Protein AF-A0A8X6RBI9-F1 (afdb_monomer_lite)

Sequence (257 aa):
MLNLHINGTNIDNQLKQFWELEEIPNVKDKLLTSEEQFVETHFQNTYACNSDGRFVVKLPFYKSNSELGDSKPAAISRLLAMERKFKNNPDFEKQYKEFMNEYESLGHMSLVNSRSHTSKDQNFLPHHAVIKPSSLTTKLRVVFDASCKTTNGTSLNSLLECIKQIALDDKDNPNLSRVLQEDIYMDDLLSGADTPNNAISICKDIAHVLSTRGFHLRKWNSNSTEFLAQFSEHSSHDARVEFSKDSNESSKVLGLF

Secondary structure (DSSP, 8-state):
-------SSHHHHHHHHHHHHH----GGGS---HHHHHHHHHHHHH-EE-TTS-EE-----SS-GGG----HHHHHHHHHHHHHHHHH-HHHHHHHHHHHHHHHHTTS-----TTS--TTS-----EEEEE-TT-SS-SEEEEE-TT---TTS--TGGGT-HHHHHHHHTTT-HHHHHHHHHTEETTEE----SSHHHHHHHHHHHHHHHHHTT-------BS-HHHHHHTGGG--TT-B----TT-S-----TT--

Radius of gyration: 22.77 Å; chains: 1; bounding box: 52×52×65 Å

Structure (mmCIF, N/CA/C/O backbone):
data_AF-A0A8X6RBI9-F1
#
_entry.id   AF-A0A8X6RBI9-F1
#
loop_
_atom_site.group_PDB
_atom_site.id
_atom_site.type_symbol
_atom_site.label_atom_id
_atom_site.label_alt_id
_atom_site.label_comp_id
_atom_site.label_asym_id
_atom_site.label_entity_id
_atom_site.label_seq_id
_atom_site.pdbx_PDB_ins_code
_atom_site.Cartn_x
_atom_site.Cartn_y
_atom_site.Cartn_z
_atom_site.occupancy
_atom_site.B_iso_or_equiv
_atom_site.auth_seq_id
_atom_site.auth_comp_id
_atom_site.auth_asym_id
_atom_site.auth_atom_id
_atom_site.pdbx_PDB_model_num
ATOM 1 N N . MET A 1 1 ? -27.577 13.375 -34.059 1.00 30.61 1 MET A N 1
ATOM 2 C CA . MET A 1 1 ? -26.937 13.614 -35.370 1.00 30.61 1 MET A CA 1
ATOM 3 C C . MET A 1 1 ? -26.247 12.310 -35.753 1.00 30.61 1 MET A C 1
ATOM 5 O O . MET A 1 1 ? -25.507 11.792 -34.927 1.00 30.61 1 MET A O 1
ATOM 9 N N . LEU A 1 2 ? -26.607 11.704 -36.887 1.00 23.86 2 LEU A N 1
ATOM 10 C CA . LEU A 1 2 ? -26.131 10.374 -37.287 1.00 23.86 2 LEU A CA 1
ATOM 11 C C . LEU A 1 2 ? -24.720 10.508 -37.887 1.00 23.86 2 LEU A C 1
ATOM 13 O O . LEU A 1 2 ? -24.582 11.051 -38.978 1.00 23.86 2 LEU A O 1
ATOM 17 N N . ASN A 1 3 ? -23.688 10.050 -37.175 1.00 25.64 3 ASN A N 1
ATOM 18 C CA . ASN A 1 3 ? -22.324 9.979 -37.704 1.00 25.64 3 ASN A CA 1
ATOM 19 C C . ASN A 1 3 ? -22.088 8.580 -38.286 1.00 25.64 3 ASN A C 1
ATOM 21 O O . ASN A 1 3 ? -21.867 7.620 -37.553 1.00 25.64 3 ASN A O 1
ATOM 25 N N . LEU A 1 4 ? -22.168 8.473 -39.612 1.00 32.44 4 LEU A N 1
ATOM 26 C CA . LEU A 1 4 ? -21.724 7.308 -40.375 1.00 32.44 4 LEU A CA 1
ATOM 27 C C . LEU A 1 4 ? -20.205 7.400 -40.555 1.00 32.44 4 LEU A C 1
ATOM 29 O O . LEU A 1 4 ? -19.720 8.293 -41.246 1.00 32.44 4 LEU A O 1
ATOM 33 N N . HIS A 1 5 ? -19.462 6.484 -39.935 1.00 36.50 5 HIS A N 1
ATOM 34 C CA . HIS A 1 5 ? -18.027 6.326 -40.161 1.00 36.50 5 HIS A CA 1
ATOM 35 C C . HIS A 1 5 ? -17.796 5.025 -40.937 1.00 36.50 5 HIS A C 1
ATOM 37 O O . HIS A 1 5 ? -18.081 3.937 -40.440 1.00 36.50 5 HIS A O 1
ATOM 43 N N . ILE A 1 6 ? -17.326 5.140 -42.179 1.00 49.03 6 ILE A N 1
ATOM 44 C CA . ILE A 1 6 ? -16.928 4.000 -43.009 1.00 49.03 6 ILE A CA 1
ATOM 45 C C . ILE A 1 6 ? -15.463 3.705 -42.675 1.00 49.03 6 ILE A C 1
ATOM 47 O O . ILE A 1 6 ? -14.580 4.400 -43.163 1.00 49.03 6 ILE A O 1
ATOM 51 N N . ASN A 1 7 ? -15.197 2.694 -41.843 1.00 46.03 7 ASN A N 1
ATOM 52 C CA . ASN A 1 7 ? -13.836 2.249 -41.521 1.00 46.03 7 ASN A CA 1
ATOM 53 C C . ASN A 1 7 ? -13.624 0.802 -41.977 1.00 46.03 7 ASN A C 1
ATOM 55 O O . ASN A 1 7 ? -13.750 -0.129 -41.192 1.00 46.03 7 ASN A O 1
ATOM 59 N N . GLY A 1 8 ? -13.293 0.620 -43.257 1.00 49.25 8 GLY A N 1
ATOM 60 C CA . GLY A 1 8 ? -12.909 -0.689 -43.803 1.00 49.25 8 GLY A CA 1
ATOM 61 C C . GLY A 1 8 ? -11.423 -1.031 -43.641 1.00 49.25 8 GLY A C 1
ATOM 62 O O . GLY A 1 8 ? -11.060 -2.184 -43.780 1.00 49.25 8 GLY A O 1
ATOM 63 N N . THR A 1 9 ? -10.557 -0.054 -43.351 1.00 50.03 9 THR A N 1
ATOM 64 C CA . THR A 1 9 ? -9.091 -0.247 -43.284 1.00 50.03 9 THR A CA 1
ATOM 65 C C . THR A 1 9 ? -8.486 0.054 -41.912 1.00 50.03 9 THR A C 1
ATOM 67 O O . THR A 1 9 ? -7.339 -0.293 -41.648 1.00 50.03 9 THR A O 1
ATOM 70 N N . ASN A 1 10 ? -9.244 0.703 -41.024 1.00 60.47 10 ASN A N 1
ATOM 71 C CA . ASN A 1 10 ? -8.781 1.076 -39.686 1.00 60.47 10 ASN A CA 1
ATOM 72 C C . ASN A 1 10 ? -9.090 -0.020 -38.653 1.00 60.47 10 ASN A C 1
ATOM 74 O O . ASN A 1 10 ? -8.272 -0.276 -37.780 1.00 60.47 10 ASN A O 1
ATOM 78 N N . ILE A 1 11 ? -10.214 -0.732 -38.811 1.00 64.25 11 ILE A N 1
ATOM 79 C CA . ILE A 1 11 ? -10.609 -1.821 -37.907 1.00 64.25 11 ILE A CA 1
ATOM 80 C C . ILE A 1 11 ? -9.586 -2.951 -37.901 1.00 64.25 11 ILE A C 1
ATOM 82 O O . ILE A 1 11 ? -9.244 -3.409 -36.823 1.00 64.25 11 ILE A O 1
ATOM 86 N N . ASP A 1 12 ? -9.053 -3.364 -39.051 1.00 72.00 12 ASP A N 1
ATOM 87 C CA . ASP A 1 12 ? -8.077 -4.461 -39.093 1.00 72.00 12 ASP A CA 1
ATOM 88 C C . ASP A 1 12 ? -6.760 -4.085 -38.407 1.00 72.00 12 ASP A C 1
ATOM 90 O O . ASP A 1 12 ? -6.174 -4.902 -37.702 1.00 72.00 12 ASP A O 1
ATOM 94 N N . ASN A 1 13 ? -6.320 -2.829 -38.542 1.00 68.38 13 ASN A N 1
ATOM 95 C CA . ASN A 1 13 ? -5.141 -2.327 -37.835 1.00 68.38 13 ASN A CA 1
ATOM 96 C C . ASN A 1 13 ? -5.404 -2.139 -36.336 1.00 68.38 13 ASN A C 1
ATOM 98 O O . ASN A 1 13 ? -4.532 -2.450 -35.533 1.00 68.38 13 ASN A O 1
ATOM 102 N N . GLN A 1 14 ? -6.594 -1.676 -35.950 1.00 64.75 14 GLN A N 1
ATOM 103 C CA . GLN A 1 14 ? -6.997 -1.557 -34.546 1.00 64.75 14 GLN A CA 1
ATOM 104 C C . GLN A 1 14 ? -7.169 -2.923 -33.888 1.00 64.75 14 GLN A C 1
ATOM 106 O O . GLN A 1 14 ? -6.750 -3.095 -32.750 1.00 64.75 14 GLN A O 1
ATOM 111 N N . LEU A 1 15 ? -7.733 -3.904 -34.600 1.00 68.06 15 LEU A N 1
ATOM 112 C CA . LEU A 1 15 ? -7.779 -5.289 -34.150 1.00 68.06 15 LEU A CA 1
ATOM 113 C C . LEU A 1 15 ? -6.361 -5.817 -34.022 1.00 68.06 15 LEU A C 1
ATOM 115 O O . LEU A 1 15 ? -6.021 -6.328 -32.971 1.00 68.06 15 LEU A O 1
ATOM 119 N N . LYS A 1 16 ? -5.515 -5.665 -35.040 1.00 70.31 16 LYS A N 1
ATOM 120 C CA . LYS A 1 16 ? -4.135 -6.144 -34.975 1.00 70.31 16 LYS A CA 1
ATOM 121 C C . LYS A 1 16 ? -3.374 -5.538 -33.792 1.00 70.31 16 LYS A C 1
ATOM 123 O O . LYS A 1 16 ? -2.771 -6.289 -33.047 1.00 70.31 16 LYS A O 1
ATOM 128 N N . GLN A 1 17 ? -3.480 -4.229 -33.564 1.00 65.31 17 GLN A N 1
ATOM 129 C CA . GLN A 1 17 ? -2.890 -3.572 -32.393 1.00 65.31 17 GLN A CA 1
ATOM 130 C C . GLN A 1 17 ? -3.497 -4.064 -31.077 1.00 65.31 17 GLN A C 1
ATOM 132 O O . GLN A 1 17 ? -2.771 -4.270 -30.114 1.00 65.31 17 GLN A O 1
ATOM 137 N N . PHE A 1 18 ? -4.814 -4.267 -31.023 1.00 65.25 18 PHE A N 1
ATOM 138 C CA . PHE A 1 18 ? -5.485 -4.823 -29.850 1.00 65.25 18 PHE A CA 1
ATOM 139 C C . PHE A 1 18 ? -4.997 -6.244 -29.551 1.00 65.25 18 PHE A C 1
ATOM 141 O O . PHE A 1 18 ? -4.661 -6.543 -28.413 1.00 65.25 18 PHE A O 1
ATOM 148 N N . TRP A 1 19 ? -4.902 -7.095 -30.574 1.00 63.84 19 TRP A N 1
ATOM 149 C CA . TRP A 1 19 ? -4.393 -8.455 -30.457 1.00 63.84 19 TRP A CA 1
ATOM 150 C C . TRP A 1 19 ? -2.913 -8.459 -30.086 1.00 63.84 19 TRP A C 1
ATOM 152 O O . TRP A 1 19 ? -2.577 -9.179 -29.170 1.00 63.84 19 TRP A O 1
ATOM 162 N N . GLU A 1 20 ? -2.059 -7.625 -30.686 1.00 66.38 20 GLU A N 1
ATOM 163 C CA . GLU A 1 20 ? -0.633 -7.498 -30.324 1.00 66.38 20 GLU A CA 1
ATOM 164 C C . GLU A 1 20 ? -0.421 -6.981 -28.887 1.00 66.38 20 GLU A C 1
ATOM 166 O O . GLU A 1 20 ? 0.565 -7.340 -28.248 1.00 66.38 20 GLU A O 1
ATOM 171 N N . LEU A 1 21 ? -1.330 -6.147 -28.365 1.00 56.03 21 LEU A N 1
ATOM 172 C CA . LEU A 1 21 ? -1.296 -5.658 -26.979 1.00 56.03 21 LEU A CA 1
ATOM 173 C C . LEU A 1 21 ? -1.831 -6.683 -25.967 1.00 56.03 21 LEU A C 1
ATOM 175 O O . LEU A 1 21 ? -1.350 -6.724 -24.837 1.00 56.03 21 LEU A O 1
ATOM 179 N N . GLU A 1 22 ? -2.828 -7.480 -26.354 1.00 53.66 22 GLU A N 1
ATOM 180 C CA . GLU A 1 22 ? -3.421 -8.542 -25.527 1.00 53.66 22 GLU A CA 1
ATOM 181 C C . GLU A 1 22 ? -2.686 -9.887 -25.674 1.00 53.66 22 GLU A C 1
ATOM 183 O O . GLU A 1 22 ? -2.903 -10.804 -24.877 1.00 53.66 22 GLU A O 1
ATOM 188 N N . GLU A 1 23 ? -1.819 -10.038 -26.682 1.00 62.47 23 GLU A N 1
ATOM 189 C CA . GLU A 1 23 ? -1.038 -11.252 -26.892 1.00 62.47 23 GLU A CA 1
ATOM 190 C C . GLU A 1 23 ? -0.047 -11.394 -25.741 1.00 62.47 23 GLU A C 1
ATOM 192 O O . GLU A 1 23 ? 0.921 -10.646 -25.613 1.00 62.47 23 GLU A O 1
ATOM 197 N N . ILE A 1 24 ? -0.289 -12.382 -24.882 1.00 57.44 24 ILE A N 1
ATOM 198 C CA . ILE A 1 24 ? 0.666 -12.760 -23.847 1.00 57.44 24 ILE A CA 1
ATOM 199 C C . ILE A 1 24 ? 1.917 -13.253 -24.587 1.00 57.44 24 IL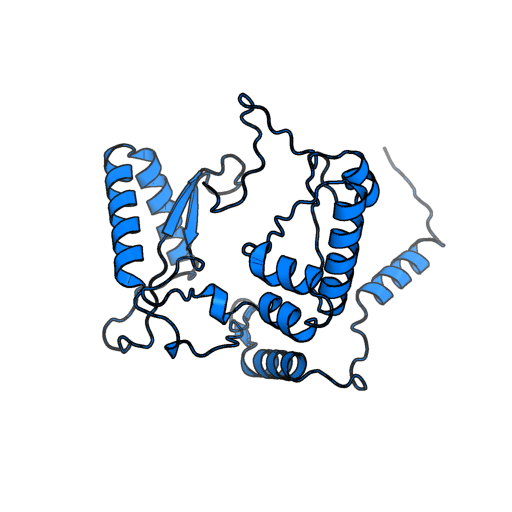E A C 1
ATOM 201 O O . ILE A 1 24 ? 1.820 -14.258 -25.304 1.00 57.44 24 ILE A O 1
ATOM 205 N N . PRO A 1 25 ? 3.083 -12.589 -24.444 1.00 60.09 25 PRO A N 1
ATOM 206 C CA . PRO A 1 25 ? 4.299 -13.019 -25.116 1.00 60.09 25 PRO A CA 1
ATOM 207 C C . PRO A 1 25 ? 4.539 -14.494 -24.809 1.00 60.09 25 PRO A C 1
ATOM 209 O O . PRO A 1 25 ? 4.363 -14.931 -23.674 1.00 60.09 25 PRO A O 1
ATOM 212 N N . ASN A 1 26 ? 4.918 -15.292 -25.804 1.00 53.31 26 ASN A N 1
ATOM 213 C CA . ASN A 1 26 ? 5.166 -16.712 -25.585 1.00 53.31 26 ASN A CA 1
ATOM 214 C C . ASN A 1 26 ? 6.495 -16.869 -24.820 1.00 53.31 26 ASN A C 1
ATOM 216 O O . ASN A 1 26 ? 7.556 -17.042 -25.410 1.00 53.31 26 ASN A O 1
ATOM 220 N N . VAL A 1 27 ? 6.442 -16.750 -23.488 1.00 57.50 27 VAL A N 1
ATOM 221 C CA . VAL A 1 27 ? 7.608 -16.717 -22.580 1.00 57.50 27 VAL A CA 1
ATOM 222 C C . VAL A 1 27 ? 8.236 -18.107 -22.382 1.00 57.50 27 VAL A C 1
ATOM 224 O O . VAL A 1 27 ? 9.143 -18.261 -21.573 1.00 57.50 27 VAL A O 1
ATOM 227 N N . LYS A 1 28 ? 7.793 -19.138 -23.118 1.00 56.53 28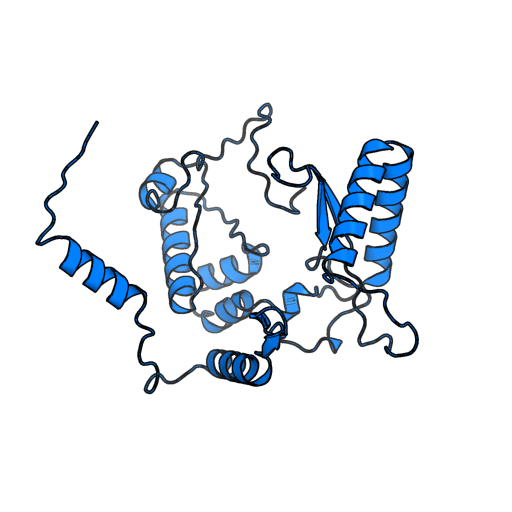 LYS A N 1
ATOM 228 C CA . LYS A 1 28 ? 8.245 -20.530 -22.928 1.00 56.53 28 LYS A CA 1
ATOM 229 C C . LYS A 1 28 ? 9.763 -20.720 -23.044 1.00 56.53 28 LYS A C 1
ATOM 231 O O . LYS A 1 28 ? 10.275 -21.658 -22.445 1.00 56.53 28 LYS A O 1
ATOM 236 N N . ASP A 1 29 ? 10.458 -19.810 -23.729 1.00 55.53 29 ASP A N 1
ATOM 237 C CA . ASP A 1 29 ? 11.914 -19.846 -23.920 1.00 55.53 29 ASP A CA 1
ATOM 238 C C . ASP A 1 29 ? 12.681 -18.737 -23.164 1.00 55.53 29 ASP A C 1
ATOM 240 O O . ASP A 1 29 ? 13.899 -18.617 -23.313 1.00 55.53 29 ASP A O 1
ATOM 244 N N . LYS A 1 30 ? 12.014 -17.908 -22.344 1.00 65.44 30 LYS A N 1
ATOM 245 C CA . LYS A 1 30 ? 12.711 -16.900 -21.526 1.00 65.44 30 LYS A CA 1
ATOM 246 C C . LYS A 1 30 ? 13.268 -17.581 -20.275 1.00 65.44 30 LYS A C 1
ATOM 248 O O . LYS A 1 30 ? 12.524 -18.184 -19.505 1.00 65.44 30 LYS A O 1
ATOM 253 N N . LEU A 1 31 ? 14.574 -17.450 -20.046 1.00 73.00 31 LEU A N 1
ATOM 254 C CA . LEU A 1 31 ? 15.172 -17.782 -18.754 1.00 73.00 31 LEU A CA 1
ATOM 255 C C . LEU A 1 31 ? 14.605 -16.816 -17.710 1.00 73.00 31 LEU A C 1
ATOM 257 O O . LEU A 1 31 ? 14.928 -15.628 -17.734 1.00 73.00 31 LEU A O 1
ATOM 261 N N . LEU A 1 32 ? 13.729 -17.327 -16.844 1.00 70.12 32 LEU A N 1
ATOM 262 C CA . LEU A 1 32 ? 13.169 -16.556 -15.741 1.00 70.12 32 LEU A CA 1
ATOM 263 C C . LEU A 1 32 ? 14.250 -16.293 -14.693 1.00 70.12 32 LEU A C 1
ATOM 265 O O . LEU A 1 32 ? 15.067 -17.173 -14.400 1.00 70.12 32 LEU A O 1
ATOM 269 N N . THR A 1 33 ? 14.243 -15.099 -14.105 1.00 76.06 33 THR A N 1
ATOM 270 C CA . THR A 1 33 ? 15.047 -14.846 -12.904 1.00 76.06 33 THR A CA 1
ATOM 271 C C . THR A 1 33 ? 14.508 -15.658 -11.720 1.00 76.06 33 THR A C 1
ATOM 273 O O . THR A 1 33 ? 13.371 -16.137 -11.742 1.00 76.06 33 THR A O 1
ATOM 276 N N . SER A 1 34 ? 15.308 -15.822 -10.663 1.00 71.88 34 SER A N 1
ATOM 277 C CA . SER A 1 34 ? 14.883 -16.530 -9.444 1.00 71.88 34 SER A CA 1
ATOM 278 C C . SER A 1 34 ? 13.603 -15.926 -8.848 1.00 71.88 34 SER A C 1
ATOM 280 O O . SER A 1 34 ? 12.753 -16.639 -8.316 1.00 71.88 34 SER A O 1
ATOM 282 N N . GLU A 1 35 ? 13.447 -14.609 -8.975 1.00 69.44 35 GLU A N 1
ATOM 283 C CA . GLU A 1 35 ? 12.302 -13.829 -8.514 1.00 69.44 35 GLU A CA 1
ATOM 284 C C . GLU A 1 35 ? 11.080 -14.058 -9.405 1.00 69.44 35 GLU A C 1
ATOM 286 O O . GLU A 1 35 ? 9.996 -14.323 -8.886 1.00 69.44 35 GLU A O 1
ATOM 291 N N . GLU A 1 36 ? 11.248 -14.002 -10.733 1.00 74.31 36 GLU A N 1
ATOM 292 C CA . GLU A 1 36 ? 10.177 -14.319 -11.686 1.00 74.31 36 GLU A CA 1
ATOM 293 C C . GLU A 1 36 ? 9.680 -15.758 -11.463 1.00 74.31 36 GLU A C 1
ATOM 295 O O . GLU A 1 36 ? 8.474 -16.000 -11.412 1.00 74.31 36 GLU A O 1
ATOM 300 N N . GLN A 1 37 ? 10.593 -16.703 -11.217 1.00 80.44 37 GLN A N 1
ATOM 301 C CA . GLN A 1 37 ? 10.249 -18.090 -10.906 1.00 80.44 37 GLN A CA 1
ATOM 302 C C . GLN A 1 37 ? 9.528 -18.233 -9.555 1.00 80.44 37 GLN A C 1
ATOM 304 O O . GLN A 1 37 ? 8.573 -19.010 -9.452 1.00 80.44 37 GLN A O 1
ATOM 309 N N . PHE A 1 38 ? 9.951 -17.494 -8.523 1.00 81.88 38 PHE A N 1
ATOM 310 C CA . PHE A 1 38 ? 9.269 -17.463 -7.226 1.00 81.88 38 PHE A CA 1
ATOM 311 C C . PHE A 1 38 ? 7.842 -16.922 -7.355 1.00 81.88 38 PHE A C 1
ATOM 313 O O . PHE A 1 38 ? 6.913 -17.551 -6.852 1.00 81.88 38 PHE A O 1
ATOM 320 N N . VAL A 1 39 ? 7.657 -15.794 -8.048 1.00 80.00 39 VAL A N 1
ATOM 321 C CA . VAL A 1 39 ? 6.340 -15.173 -8.248 1.00 80.00 39 VAL A CA 1
ATOM 322 C C . VAL A 1 39 ? 5.429 -16.079 -9.072 1.00 80.00 39 VAL A C 1
ATOM 324 O O . VAL A 1 39 ? 4.283 -16.277 -8.677 1.00 80.00 39 VAL A O 1
ATOM 327 N N . GLU A 1 40 ? 5.935 -16.685 -10.150 1.00 83.38 40 GLU A N 1
ATOM 328 C CA . GLU A 1 40 ? 5.180 -17.637 -10.977 1.00 83.38 40 GLU A CA 1
ATOM 329 C C . GLU A 1 40 ? 4.737 -18.851 -10.149 1.00 83.38 40 GLU A C 1
ATOM 331 O O . GLU A 1 40 ? 3.558 -19.203 -10.111 1.00 83.38 40 GLU A O 1
ATOM 336 N N . THR A 1 41 ? 5.666 -19.446 -9.396 1.00 85.62 41 THR A N 1
ATOM 337 C CA . THR A 1 41 ? 5.374 -20.587 -8.516 1.00 85.62 41 THR A CA 1
ATOM 338 C C . THR A 1 41 ? 4.368 -20.205 -7.425 1.00 85.62 41 THR A C 1
ATOM 340 O O . THR A 1 41 ? 3.437 -20.955 -7.133 1.00 85.62 41 THR A O 1
ATOM 343 N N . HIS A 1 42 ? 4.524 -19.029 -6.811 1.00 86.31 42 HIS A N 1
ATOM 344 C CA . HIS A 1 42 ? 3.611 -18.518 -5.788 1.00 86.31 42 HIS A CA 1
ATOM 345 C C . HIS A 1 42 ? 2.217 -18.252 -6.360 1.00 86.31 42 HIS A C 1
ATOM 347 O O . HIS A 1 42 ? 1.224 -18.633 -5.737 1.00 86.31 42 HIS A O 1
ATOM 353 N N . PHE A 1 43 ? 2.124 -17.653 -7.548 1.00 85.62 43 PHE A N 1
ATOM 354 C CA . PHE A 1 43 ? 0.861 -17.455 -8.249 1.00 85.62 43 PHE A CA 1
ATOM 355 C C . PHE A 1 43 ? 0.186 -18.802 -8.502 1.00 85.62 43 PHE A C 1
ATOM 357 O O . PHE A 1 43 ? -0.910 -19.018 -7.996 1.00 85.62 43 PHE A O 1
ATOM 364 N N . GLN A 1 44 ? 0.866 -19.747 -9.160 1.00 87.12 44 GLN A N 1
ATOM 365 C CA . GLN A 1 44 ? 0.329 -21.079 -9.465 1.00 87.12 44 GLN A CA 1
ATOM 366 C C . GLN A 1 44 ? -0.158 -21.835 -8.219 1.00 87.12 44 GLN A C 1
ATOM 368 O O . GLN A 1 44 ? -1.181 -22.516 -8.270 1.00 87.12 44 GLN A O 1
ATOM 373 N N . ASN A 1 45 ? 0.537 -21.686 -7.089 1.00 88.69 45 ASN A N 1
ATOM 374 C CA . ASN A 1 45 ? 0.193 -22.368 -5.839 1.00 88.69 45 ASN A CA 1
ATOM 375 C C . ASN A 1 45 ? -0.902 -21.673 -5.020 1.00 88.69 45 ASN A C 1
ATOM 377 O O . ASN A 1 45 ? -1.464 -22.287 -4.109 1.00 88.69 45 ASN A O 1
ATOM 381 N N . THR A 1 46 ? -1.160 -20.386 -5.257 1.00 88.25 46 THR A N 1
ATOM 382 C CA . THR A 1 46 ? -2.035 -19.586 -4.385 1.00 88.25 46 THR A CA 1
ATOM 383 C C . THR A 1 46 ? -3.201 -18.926 -5.096 1.00 88.25 46 THR A C 1
ATOM 385 O O . THR A 1 46 ? -4.098 -18.434 -4.407 1.00 88.25 46 THR A O 1
ATOM 388 N N . TYR A 1 47 ? -3.217 -18.930 -6.431 1.00 89.44 47 TYR A N 1
ATOM 389 C CA . TYR A 1 47 ? -4.362 -18.475 -7.197 1.00 89.44 47 TYR A CA 1
ATOM 390 C C . TYR A 1 47 ? -5.534 -19.444 -7.012 1.00 89.44 47 TYR A C 1
ATOM 392 O O . TYR A 1 47 ? -5.390 -20.666 -7.036 1.00 89.44 47 TYR A O 1
ATOM 400 N N . ALA A 1 48 ? -6.721 -18.886 -6.829 1.00 87.56 48 ALA A N 1
ATOM 401 C CA . ALA A 1 48 ? -7.969 -19.624 -6.806 1.00 87.56 48 ALA A CA 1
ATOM 402 C C . ALA A 1 48 ? -9.091 -18.735 -7.339 1.00 87.56 48 ALA A C 1
ATOM 404 O O . ALA A 1 48 ? -9.048 -17.514 -7.203 1.00 87.56 48 ALA A O 1
ATOM 405 N N . CYS A 1 49 ? -10.120 -19.344 -7.919 1.00 88.75 49 CYS A N 1
ATOM 406 C CA . CYS A 1 49 ? -11.379 -18.658 -8.179 1.00 88.75 49 CYS A CA 1
ATOM 407 C C . CYS A 1 49 ? -12.311 -18.929 -6.996 1.00 88.75 49 CYS A C 1
ATOM 409 O O . CYS A 1 49 ? -12.552 -20.089 -6.654 1.00 88.75 49 CYS A O 1
ATOM 411 N N . ASN A 1 50 ? -12.781 -17.877 -6.329 1.00 81.56 50 ASN A N 1
ATOM 412 C CA . ASN A 1 50 ? -13.740 -18.034 -5.242 1.00 81.56 50 ASN A CA 1
ATOM 413 C C . ASN A 1 50 ? -15.144 -18.371 -5.791 1.00 81.56 50 ASN A C 1
ATOM 415 O O . ASN A 1 50 ? -15.386 -18.345 -6.998 1.00 81.56 50 ASN A O 1
ATOM 419 N N . SER A 1 51 ? -16.090 -18.677 -4.901 1.00 84.31 51 SER A N 1
ATOM 420 C CA . SER A 1 51 ? -17.479 -19.007 -5.268 1.00 84.31 51 SER A CA 1
ATOM 421 C C . SER A 1 51 ? -18.206 -17.897 -6.033 1.00 84.31 51 SER A C 1
ATOM 423 O O . SER A 1 51 ? -19.168 -18.178 -6.741 1.00 84.31 51 SER A O 1
ATOM 425 N N . ASP A 1 52 ? -17.733 -16.656 -5.913 1.00 82.44 52 ASP A N 1
ATOM 426 C CA . ASP A 1 52 ? -18.325 -15.472 -6.537 1.00 82.44 52 ASP A CA 1
ATOM 427 C C . ASP A 1 52 ? -17.696 -15.156 -7.907 1.00 82.44 52 ASP A C 1
ATOM 429 O O . ASP A 1 52 ? -17.968 -14.105 -8.489 1.00 82.44 52 ASP A O 1
ATOM 433 N N . GLY A 1 53 ? -16.821 -16.030 -8.421 1.00 79.81 53 GLY A N 1
ATOM 434 C CA . GLY A 1 53 ? -16.161 -15.859 -9.717 1.00 79.81 53 GLY A CA 1
ATOM 435 C C . GLY A 1 53 ? -14.980 -14.881 -9.708 1.00 79.81 53 GLY A C 1
ATOM 436 O O . GLY A 1 53 ? -14.495 -14.501 -10.773 1.00 79.81 53 GLY A O 1
ATOM 437 N N . ARG A 1 54 ? -14.513 -14.442 -8.531 1.00 75.81 54 ARG A N 1
ATOM 438 C CA . ARG A 1 54 ? -13.342 -13.565 -8.396 1.00 75.81 54 ARG A CA 1
ATOM 439 C C . ARG A 1 54 ? -12.071 -14.390 -8.259 1.00 75.81 54 ARG A C 1
ATOM 441 O O . ARG A 1 54 ? -11.996 -15.308 -7.440 1.00 75.81 54 ARG A O 1
ATOM 448 N N . PHE A 1 55 ? -11.043 -13.994 -9.001 1.00 80.69 55 PHE A N 1
ATOM 449 C CA . PHE A 1 55 ? -9.695 -14.510 -8.806 1.00 80.69 55 PHE A CA 1
ATOM 450 C C . PHE A 1 55 ? -9.093 -13.933 -7.523 1.00 80.69 55 PHE A C 1
ATOM 452 O O . PHE A 1 55 ? -9.085 -12.720 -7.309 1.00 80.69 55 PHE A O 1
ATOM 459 N N . VAL A 1 56 ? -8.595 -14.818 -6.669 1.00 77.25 56 VAL A N 1
ATOM 460 C CA . VAL A 1 56 ? -7.915 -14.504 -5.416 1.00 77.25 56 VAL A CA 1
ATOM 461 C C . VAL A 1 56 ? -6.513 -15.080 -5.508 1.00 77.25 56 VAL A C 1
ATOM 463 O O . VAL A 1 56 ? -6.352 -16.258 -5.805 1.00 77.25 56 VAL A O 1
ATOM 466 N N . VAL A 1 57 ? -5.509 -14.257 -5.235 1.00 83.31 57 VAL A N 1
ATOM 467 C CA . VAL A 1 57 ? -4.105 -14.662 -5.133 1.00 83.31 57 VAL A CA 1
ATOM 468 C C . VAL A 1 57 ? -3.584 -14.218 -3.773 1.00 83.31 57 VAL A C 1
ATOM 470 O O . VAL A 1 57 ? -3.975 -13.162 -3.267 1.00 83.31 57 VAL A O 1
ATOM 473 N N . LYS A 1 58 ? -2.729 -15.024 -3.141 1.00 82.50 58 LYS A N 1
ATOM 474 C CA . LYS A 1 58 ? -2.093 -14.600 -1.888 1.00 82.50 58 LYS A CA 1
ATOM 475 C C . LYS A 1 58 ? -1.015 -13.565 -2.190 1.00 82.50 58 LYS A C 1
ATOM 477 O O . LYS A 1 58 ? -0.377 -13.619 -3.235 1.00 82.50 58 LYS A O 1
ATOM 482 N N . LEU A 1 59 ? -0.758 -12.660 -1.252 1.00 79.50 59 LEU A N 1
ATOM 483 C CA . LEU A 1 59 ? 0.360 -11.728 -1.385 1.00 79.50 59 LEU A CA 1
ATOM 484 C C . LEU A 1 59 ? 1.703 -12.488 -1.350 1.00 79.50 59 LEU A C 1
ATOM 486 O O . LEU A 1 59 ? 1.862 -13.371 -0.499 1.00 79.50 59 LEU A O 1
ATOM 490 N N . PRO A 1 60 ? 2.649 -12.181 -2.258 1.00 78.25 60 PRO A N 1
ATOM 491 C CA . PRO A 1 60 ? 3.977 -12.781 -2.254 1.00 78.25 60 PRO A CA 1
ATOM 492 C C . PRO A 1 60 ? 4.838 -12.119 -1.174 1.00 78.25 60 PRO A C 1
ATOM 494 O O . PRO A 1 60 ? 5.257 -10.972 -1.303 1.00 78.25 60 PRO A O 1
ATOM 497 N N . PHE A 1 61 ? 5.095 -12.841 -0.086 1.00 76.00 61 PHE A N 1
ATOM 498 C CA . PHE A 1 61 ? 6.037 -12.403 0.942 1.00 76.00 61 PHE A CA 1
ATOM 499 C C . PHE A 1 61 ? 7.455 -12.801 0.526 1.00 76.00 61 PHE A C 1
ATOM 501 O O . PHE A 1 61 ? 7.780 -13.987 0.504 1.00 76.00 61 PHE A O 1
ATOM 508 N N . TYR A 1 62 ? 8.299 -11.816 0.217 1.00 72.19 62 TYR A N 1
ATOM 509 C CA . TYR A 1 62 ? 9.708 -12.030 -0.151 1.00 72.19 62 TYR A CA 1
ATOM 510 C C . TYR A 1 62 ? 10.593 -12.315 1.066 1.00 72.19 62 TYR A C 1
ATOM 512 O O . TYR A 1 62 ? 11.698 -12.837 0.939 1.00 72.19 62 TYR A O 1
ATOM 520 N N . LYS A 1 63 ? 10.099 -11.967 2.256 1.00 71.19 63 LYS A N 1
ATOM 521 C CA . LYS A 1 63 ? 10.753 -12.172 3.549 1.00 71.19 63 LYS A CA 1
ATOM 522 C C . LYS A 1 63 ? 9.785 -12.812 4.530 1.00 71.19 63 LYS A C 1
ATOM 524 O O . LYS A 1 63 ? 8.569 -12.664 4.407 1.00 71.19 63 LYS A O 1
ATOM 529 N N . SER A 1 64 ? 10.323 -13.523 5.517 1.00 71.50 64 SER A N 1
ATOM 530 C CA . SER A 1 64 ? 9.492 -14.209 6.506 1.00 71.50 64 SER A CA 1
ATOM 531 C C . SER A 1 64 ? 8.790 -13.206 7.424 1.00 71.50 64 SER A C 1
ATOM 533 O O . SER A 1 64 ? 9.395 -12.246 7.897 1.00 71.50 64 SER A O 1
ATOM 535 N N . ASN A 1 65 ? 7.532 -13.485 7.776 1.00 67.44 65 ASN A N 1
ATOM 536 C CA . ASN A 1 65 ? 6.772 -12.681 8.739 1.00 67.44 65 ASN A CA 1
ATOM 537 C C . ASN A 1 65 ? 7.418 -12.658 10.141 1.00 67.44 65 ASN A C 1
ATOM 539 O O . ASN A 1 65 ? 7.162 -11.754 10.931 1.00 67.44 65 ASN A O 1
ATOM 543 N N . SER A 1 66 ? 8.314 -13.611 10.432 1.00 69.00 66 SER A N 1
ATOM 544 C CA . SER A 1 66 ? 9.119 -13.640 11.661 1.00 69.00 66 SER A CA 1
ATOM 545 C C . SER A 1 66 ? 10.103 -12.470 11.800 1.00 69.00 66 SER A C 1
ATOM 547 O O . SER A 1 66 ? 10.716 -12.324 12.854 1.00 69.00 66 SER A O 1
ATOM 549 N N . GLU A 1 67 ? 10.298 -11.676 10.745 1.00 73.38 67 GLU A N 1
ATOM 550 C CA . GLU A 1 67 ? 11.160 -10.489 10.745 1.00 73.38 67 GLU A CA 1
ATOM 551 C C . GLU A 1 67 ? 10.447 -9.217 11.234 1.00 73.38 67 GLU A C 1
ATOM 553 O O . GLU A 1 67 ? 11.096 -8.180 11.401 1.00 73.38 67 GLU A O 1
ATOM 558 N N . LEU A 1 68 ? 9.132 -9.259 11.483 1.00 82.44 68 LEU A N 1
ATOM 559 C CA . LEU A 1 68 ? 8.411 -8.133 12.081 1.00 82.44 68 LEU A CA 1
ATOM 560 C C . LEU A 1 68 ? 8.635 -8.075 13.594 1.00 82.44 68 LEU A C 1
ATOM 562 O O . LEU A 1 68 ? 8.578 -9.085 14.298 1.00 82.44 68 LEU A O 1
ATOM 566 N N . GLY A 1 69 ? 8.875 -6.866 14.098 1.00 85.12 69 GLY A N 1
ATOM 567 C CA . GLY A 1 69 ? 8.793 -6.565 15.521 1.00 85.12 69 GLY A CA 1
ATOM 568 C C . GLY A 1 69 ? 7.344 -6.431 15.997 1.00 85.12 69 GLY A C 1
ATOM 569 O O . GLY A 1 69 ? 6.387 -6.698 15.273 1.00 85.12 69 GLY A O 1
ATOM 570 N N . ASP A 1 70 ? 7.171 -5.945 17.223 1.00 88.56 70 ASP A N 1
ATOM 571 C CA . ASP A 1 70 ? 5.842 -5.687 17.781 1.00 88.56 70 ASP A CA 1
ATOM 572 C C . ASP A 1 70 ? 5.226 -4.424 17.150 1.00 88.56 70 ASP A C 1
ATOM 574 O O . ASP A 1 70 ? 5.824 -3.345 17.159 1.00 88.56 70 ASP A O 1
ATOM 578 N N . SER A 1 71 ? 4.024 -4.554 16.593 1.00 90.94 71 SER A N 1
ATOM 579 C CA . SER A 1 71 ? 3.242 -3.460 15.994 1.00 90.94 71 SER A CA 1
ATOM 580 C C . SER A 1 71 ? 2.047 -3.030 16.847 1.00 90.94 71 SER A C 1
ATOM 582 O O . SER A 1 71 ? 1.446 -1.973 16.615 1.00 90.94 71 SER A O 1
ATOM 584 N N . LYS A 1 72 ? 1.712 -3.802 17.888 1.00 91.12 72 LYS A N 1
ATOM 585 C CA . LYS A 1 72 ? 0.522 -3.579 18.713 1.00 91.12 72 LYS A CA 1
ATOM 586 C C . LYS A 1 72 ? 0.510 -2.215 19.419 1.00 91.12 72 LYS A C 1
ATOM 588 O O . LYS A 1 72 ? -0.546 -1.575 19.405 1.00 91.12 72 LYS A O 1
ATOM 593 N N . PRO A 1 73 ? 1.624 -1.709 19.993 1.00 92.56 73 PRO A N 1
ATOM 594 C CA . PRO A 1 73 ? 1.624 -0.406 20.658 1.00 92.56 73 PRO A CA 1
ATOM 595 C C . PRO A 1 73 ? 1.252 0.745 19.715 1.00 92.56 73 PRO A C 1
ATOM 597 O O . PRO A 1 73 ? 0.462 1.619 20.082 1.00 92.56 73 PRO A O 1
ATOM 600 N N . ALA A 1 74 ? 1.771 0.724 18.482 1.00 91.69 74 ALA A N 1
ATOM 601 C CA . ALA A 1 74 ? 1.480 1.740 17.475 1.00 91.69 74 ALA A CA 1
ATOM 602 C C . ALA A 1 74 ? 0.001 1.706 17.052 1.00 91.69 74 ALA A C 1
ATOM 604 O O . ALA A 1 74 ? -0.650 2.754 16.991 1.00 91.69 74 ALA A O 1
ATOM 605 N N . ALA A 1 75 ? -0.549 0.505 16.837 1.00 93.25 75 ALA A N 1
ATOM 606 C CA . ALA A 1 75 ? -1.950 0.324 16.463 1.00 93.25 75 ALA A CA 1
ATOM 607 C C . ALA A 1 75 ? -2.912 0.809 17.560 1.00 93.25 75 ALA A C 1
ATOM 609 O O . ALA A 1 75 ? -3.835 1.577 17.278 1.00 93.25 75 ALA A O 1
ATOM 610 N N . ILE A 1 76 ? -2.653 0.445 18.822 1.00 94.06 76 ILE A N 1
ATOM 611 C CA . ILE A 1 76 ? -3.456 0.898 19.969 1.00 94.06 76 ILE A CA 1
ATOM 612 C C . ILE A 1 76 ? -3.392 2.420 20.109 1.00 94.06 76 ILE A C 1
ATOM 614 O O . ILE A 1 76 ? -4.425 3.068 20.266 1.00 94.06 76 ILE A O 1
ATOM 618 N N . SER A 1 77 ? -2.197 3.011 20.021 1.00 93.81 77 SER A N 1
ATOM 619 C CA . SER A 1 77 ? -2.033 4.464 20.134 1.00 93.81 77 SER A CA 1
ATOM 620 C C . SER A 1 77 ? -2.858 5.217 19.081 1.00 93.81 77 SER A C 1
ATOM 622 O O . SER A 1 77 ? -3.558 6.185 19.406 1.00 93.81 77 SER A O 1
ATOM 624 N N . ARG A 1 78 ? -2.849 4.732 17.829 1.00 93.56 78 ARG A N 1
ATOM 625 C CA . ARG A 1 78 ? -3.631 5.318 16.731 1.00 93.56 78 ARG A CA 1
ATOM 626 C C . ARG A 1 78 ? -5.137 5.149 16.940 1.00 93.56 78 ARG A C 1
ATOM 628 O O . ARG A 1 78 ? -5.877 6.112 16.732 1.00 93.56 78 ARG A O 1
ATOM 635 N N . LEU A 1 79 ? -5.580 3.985 17.417 1.00 93.94 79 LEU A N 1
ATOM 636 C CA . LEU A 1 79 ? -6.983 3.743 17.755 1.00 93.94 79 LEU A CA 1
ATOM 637 C C . LEU A 1 79 ? -7.470 4.705 18.849 1.00 93.94 79 LEU A C 1
ATOM 639 O O . LEU A 1 79 ? -8.482 5.378 18.670 1.00 93.94 79 LEU A O 1
ATOM 643 N N . LEU A 1 80 ? -6.709 4.863 19.934 1.00 94.44 80 LEU A N 1
ATOM 644 C CA . LEU A 1 80 ? -7.059 5.793 21.013 1.00 94.44 80 LEU A CA 1
ATOM 645 C C . LEU A 1 80 ? -7.099 7.253 20.528 1.00 94.44 80 LEU A C 1
ATOM 647 O O . LEU A 1 80 ? -7.902 8.053 21.012 1.00 94.44 80 LEU A O 1
ATOM 651 N N . ALA A 1 81 ? -6.236 7.633 19.580 1.00 92.75 81 ALA A N 1
ATOM 652 C CA . ALA A 1 81 ? -6.284 8.956 18.957 1.00 92.75 81 ALA A CA 1
ATOM 653 C C . ALA A 1 81 ? -7.564 9.164 18.133 1.00 92.75 81 ALA A C 1
ATOM 655 O O . ALA A 1 81 ? -8.181 10.229 18.220 1.00 92.75 81 ALA A O 1
ATOM 656 N N . MET A 1 82 ? -7.992 8.141 17.393 1.00 92.69 82 MET A N 1
ATOM 657 C CA . MET A 1 82 ? -9.263 8.136 16.668 1.00 92.69 82 MET A CA 1
ATOM 658 C C . MET A 1 82 ? -10.461 8.243 17.620 1.00 92.69 82 MET A C 1
ATOM 660 O O . MET A 1 82 ? -11.335 9.077 17.397 1.00 92.69 82 MET A O 1
ATOM 664 N N . GLU A 1 83 ? -10.459 7.511 18.736 1.00 92.50 83 GLU A N 1
ATOM 665 C CA . GLU A 1 83 ? -11.517 7.598 19.753 1.00 92.50 83 GLU A CA 1
ATOM 666 C C . GLU A 1 83 ? -11.628 8.990 20.382 1.00 92.50 83 GLU A C 1
ATOM 668 O O . GLU A 1 83 ? -12.730 9.497 20.603 1.00 92.50 83 GLU A O 1
ATOM 673 N N . ARG A 1 84 ? -10.497 9.664 20.629 1.00 93.62 84 ARG A N 1
ATOM 674 C CA . ARG A 1 84 ? -10.514 11.069 21.071 1.00 93.62 84 ARG A CA 1
ATOM 675 C C . ARG A 1 84 ? -11.140 11.987 20.020 1.00 93.62 84 ARG A C 1
ATOM 677 O O . ARG A 1 84 ? -11.859 12.913 20.384 1.00 93.62 84 ARG A O 1
ATOM 684 N N . LYS A 1 85 ? -10.899 11.727 18.731 1.00 89.75 85 LYS A N 1
ATOM 685 C CA . LYS A 1 85 ? -11.487 12.495 17.624 1.00 89.75 85 LYS A CA 1
ATOM 686 C C . LYS A 1 85 ? -12.998 12.276 17.510 1.00 89.75 85 LYS A C 1
ATOM 688 O O . LYS A 1 85 ? -13.709 13.240 17.245 1.00 89.75 85 LYS A O 1
ATOM 693 N N . PHE A 1 86 ? -13.486 11.063 17.774 1.00 92.56 86 PHE A N 1
ATOM 694 C CA . PHE A 1 86 ? -14.922 10.751 17.790 1.00 92.56 86 PHE A CA 1
ATOM 695 C C . PHE A 1 86 ? -15.686 11.591 18.811 1.00 92.56 86 PHE A C 1
ATOM 697 O O . PHE A 1 86 ? -16.696 12.199 18.468 1.00 92.56 86 PHE A O 1
ATOM 704 N N . LYS A 1 87 ? -15.137 11.745 20.024 1.00 90.94 87 LYS A N 1
ATOM 705 C CA . LYS A 1 87 ? -15.765 12.552 21.086 1.00 90.94 87 LYS A CA 1
ATOM 706 C C . LYS A 1 87 ? -16.047 13.997 20.667 1.00 90.94 87 LYS A C 1
ATOM 708 O O . LYS A 1 87 ? -17.027 14.578 21.118 1.00 90.94 87 LYS A O 1
ATOM 713 N N . ASN A 1 88 ? -15.202 14.560 19.807 1.00 90.88 88 ASN A N 1
ATOM 714 C CA . ASN A 1 88 ? -15.317 15.944 19.352 1.00 90.88 88 ASN A CA 1
ATOM 715 C C . ASN A 1 88 ? -16.027 16.078 17.994 1.00 90.88 88 ASN A C 1
ATOM 717 O O . ASN A 1 88 ? -16.277 17.198 17.553 1.00 90.88 88 ASN A O 1
ATOM 721 N N . ASN A 1 89 ? -16.327 14.972 17.304 1.00 92.19 89 ASN A N 1
ATOM 722 C CA . ASN A 1 89 ? -16.963 14.986 15.988 1.00 92.19 89 ASN A CA 1
ATOM 723 C C . ASN A 1 89 ? -17.872 13.751 15.794 1.00 92.19 89 ASN A C 1
ATOM 725 O O . ASN A 1 89 ? -17.433 12.743 15.229 1.00 92.19 89 ASN A O 1
ATOM 729 N N . PRO A 1 90 ? -19.144 13.834 16.234 1.00 92.56 90 PRO A N 1
ATOM 730 C CA . PRO A 1 90 ? -20.097 12.724 16.145 1.00 92.56 90 PRO A CA 1
ATOM 731 C C . PRO A 1 90 ? -20.410 12.281 14.709 1.00 92.56 90 PRO A C 1
ATOM 733 O O . PRO A 1 90 ? -20.642 11.101 14.459 1.00 92.56 90 PRO A O 1
ATOM 736 N N . ASP A 1 91 ? -20.399 13.210 13.749 1.00 90.25 91 ASP A N 1
ATOM 737 C CA . ASP A 1 91 ? -20.634 12.887 12.337 1.00 90.25 91 ASP A CA 1
ATOM 738 C C . ASP A 1 91 ? -19.477 12.061 11.750 1.00 90.25 91 ASP A C 1
ATOM 740 O O . ASP A 1 91 ? -19.693 11.055 11.074 1.00 90.25 91 ASP A O 1
ATOM 744 N N . PHE A 1 92 ? -18.235 12.414 12.095 1.00 90.06 92 PHE A N 1
ATOM 745 C CA . PHE A 1 92 ? -17.052 11.641 11.714 1.00 90.06 92 PHE A CA 1
ATOM 746 C C . PHE A 1 92 ? -17.048 10.235 12.333 1.00 90.06 92 PHE A C 1
ATOM 748 O O . PHE A 1 92 ? -16.671 9.275 11.663 1.00 90.06 92 PHE A O 1
ATOM 755 N N . GLU A 1 93 ? -17.491 10.093 13.587 1.00 92.50 93 GLU A N 1
ATOM 756 C CA . GLU A 1 93 ? -17.669 8.782 14.228 1.00 92.50 93 GLU A CA 1
ATOM 757 C C . GLU A 1 93 ? -18.710 7.928 13.497 1.00 92.50 93 GLU A C 1
ATOM 759 O O . GLU A 1 93 ? -18.462 6.751 13.224 1.00 92.50 93 GLU A O 1
ATOM 764 N N . LYS A 1 94 ? -19.860 8.521 13.155 1.00 91.75 94 LYS A N 1
ATOM 765 C CA . LYS A 1 94 ? -20.930 7.840 12.424 1.00 91.75 94 LYS A CA 1
ATOM 766 C C . LYS A 1 94 ? -20.430 7.321 11.075 1.00 91.75 94 LYS A C 1
ATOM 768 O O . LYS A 1 94 ? -20.535 6.124 10.821 1.00 91.75 94 LYS A O 1
ATOM 773 N N . GLN A 1 95 ? -19.815 8.184 10.266 1.00 90.88 95 GLN A N 1
ATOM 774 C CA . GLN A 1 95 ? -19.274 7.800 8.957 1.00 90.88 95 GLN A CA 1
ATOM 775 C C . GLN A 1 95 ? -18.174 6.729 9.068 1.00 90.88 95 GLN A C 1
ATOM 777 O O . GLN A 1 95 ? -18.088 5.834 8.229 1.00 90.88 95 GLN A O 1
ATOM 782 N N . TYR A 1 96 ? -17.335 6.792 10.109 1.00 92.94 96 TYR A N 1
ATOM 783 C CA . TYR A 1 96 ? -16.326 5.764 10.370 1.00 92.94 96 TYR A CA 1
ATOM 784 C C . TYR A 1 96 ? -16.958 4.400 10.676 1.00 92.94 96 TYR A C 1
ATOM 786 O O . TYR A 1 96 ? -16.545 3.391 10.107 1.00 92.94 96 TYR A O 1
ATOM 794 N N . LYS A 1 97 ? -17.969 4.364 11.552 1.00 92.56 97 LYS A N 1
ATOM 795 C CA . LYS A 1 97 ? -18.686 3.129 11.902 1.00 92.56 97 LYS A CA 1
ATOM 796 C C . LYS A 1 97 ? -19.425 2.541 10.704 1.00 92.56 97 LYS A C 1
ATOM 798 O O . LYS A 1 97 ? -19.374 1.333 10.510 1.00 92.56 97 LYS A O 1
ATOM 803 N N . GLU A 1 98 ? -20.064 3.384 9.896 1.00 91.62 98 GLU A N 1
ATOM 804 C CA . GLU A 1 98 ? -20.712 2.967 8.648 1.00 91.62 98 GLU A CA 1
ATOM 805 C C . GLU A 1 98 ? -19.710 2.296 7.701 1.00 91.62 98 GLU A C 1
ATOM 807 O O . GLU A 1 98 ? -19.967 1.179 7.259 1.00 91.62 98 GLU A O 1
ATOM 812 N N . PHE A 1 99 ? -18.534 2.905 7.488 1.00 91.31 99 PHE A N 1
ATOM 813 C CA . PHE A 1 99 ? -17.469 2.303 6.679 1.00 91.31 99 PHE A CA 1
ATOM 814 C C . PHE A 1 99 ? -17.023 0.944 7.231 1.00 91.31 99 PHE A C 1
ATOM 816 O O . PHE A 1 99 ? -16.914 -0.015 6.473 1.00 91.31 99 PHE A O 1
ATOM 823 N N . MET A 1 100 ? -16.748 0.844 8.538 1.00 92.50 100 MET A N 1
ATOM 824 C CA . MET A 1 100 ? -16.275 -0.412 9.133 1.00 92.50 100 MET A CA 1
ATOM 825 C C . MET A 1 100 ? -17.337 -1.513 9.023 1.00 92.50 100 MET A C 1
ATOM 827 O O . MET A 1 100 ? -17.006 -2.626 8.634 1.00 92.50 100 MET A O 1
ATOM 831 N N . ASN A 1 101 ? -18.608 -1.206 9.288 1.00 92.25 101 ASN A N 1
ATOM 832 C CA . ASN A 1 101 ? -19.692 -2.184 9.171 1.00 92.25 101 ASN A CA 1
ATOM 833 C C . ASN A 1 101 ? -19.877 -2.666 7.726 1.00 92.25 101 ASN A C 1
ATOM 835 O O . ASN A 1 101 ? -20.041 -3.861 7.492 1.00 92.25 101 ASN A O 1
ATOM 839 N N . GLU A 1 102 ? -19.827 -1.749 6.754 1.00 90.00 102 GLU A N 1
ATOM 840 C CA . GLU A 1 102 ? -19.853 -2.102 5.332 1.00 90.00 102 GLU A CA 1
ATOM 841 C C . GLU A 1 102 ? -18.682 -3.037 4.992 1.00 90.00 102 GLU A C 1
ATOM 843 O O . GLU A 1 102 ? -18.895 -4.119 4.443 1.00 90.00 102 GLU A O 1
ATOM 848 N N . TYR A 1 103 ? -17.464 -2.670 5.400 1.00 89.81 103 TYR A N 1
ATOM 849 C CA . TYR A 1 103 ? -16.244 -3.451 5.181 1.00 89.81 103 TYR A CA 1
ATOM 850 C C . TYR A 1 103 ? -16.337 -4.875 5.765 1.00 89.81 103 TYR A C 1
ATOM 852 O O . TYR A 1 103 ? -15.895 -5.831 5.125 1.00 89.81 103 TYR A O 1
ATOM 860 N N . GLU A 1 104 ? -16.958 -5.045 6.939 1.00 91.50 104 GLU A N 1
ATOM 861 C CA . GLU A 1 104 ? -17.261 -6.364 7.520 1.00 91.50 104 GLU A CA 1
ATOM 862 C C . GLU A 1 104 ? -18.304 -7.127 6.701 1.00 91.50 104 GLU A C 1
ATOM 864 O O . GLU A 1 104 ? -18.086 -8.283 6.349 1.00 91.50 104 GLU A O 1
ATOM 869 N N . SER A 1 105 ? -19.423 -6.477 6.363 1.00 89.25 105 SER A N 1
ATOM 870 C CA . SER A 1 105 ? -20.536 -7.096 5.632 1.00 89.25 105 SER A CA 1
ATOM 871 C C . SER A 1 105 ? -20.145 -7.596 4.240 1.00 89.25 105 SER A C 1
ATOM 873 O O . SER A 1 105 ? -20.678 -8.597 3.768 1.00 89.25 105 SER A O 1
ATOM 875 N N . LEU A 1 106 ? -19.177 -6.926 3.607 1.00 87.31 106 LEU A N 1
ATOM 876 C CA . LEU A 1 106 ? -18.591 -7.317 2.326 1.00 87.31 106 LEU A CA 1
ATOM 877 C C . LEU A 1 106 ? -17.589 -8.478 2.458 1.00 87.31 106 LEU A C 1
ATOM 879 O O . LEU A 1 106 ? -17.035 -8.932 1.457 1.00 87.31 106 LEU A O 1
ATOM 883 N N . GLY A 1 107 ? -17.327 -8.943 3.681 1.00 84.25 107 GLY A N 1
ATOM 884 C CA . GLY A 1 107 ? -16.366 -10.001 3.974 1.00 84.25 107 GLY A CA 1
ATOM 885 C C . GLY A 1 107 ? -14.907 -9.561 3.833 1.00 84.25 107 GLY A C 1
ATOM 886 O O . GLY A 1 107 ? -14.028 -10.410 3.704 1.00 84.25 107 GLY A O 1
ATOM 887 N N . HIS A 1 108 ? -14.620 -8.252 3.842 1.00 84.12 108 HIS A N 1
ATOM 888 C CA . HIS A 1 108 ? -13.246 -7.737 3.776 1.00 84.12 108 HIS A CA 1
ATOM 889 C C . HIS A 1 108 ? -12.532 -7.756 5.133 1.00 84.12 108 HIS A C 1
ATOM 891 O O . HIS A 1 108 ? -11.314 -7.575 5.195 1.00 84.12 108 HIS A O 1
ATOM 897 N N . MET A 1 109 ? -13.265 -7.997 6.221 1.00 89.81 109 MET A N 1
ATOM 898 C CA . MET A 1 109 ? -12.698 -8.299 7.529 1.00 89.81 109 MET A CA 1
ATOM 899 C C . MET A 1 109 ? -13.582 -9.277 8.300 1.00 89.81 109 MET A C 1
ATOM 901 O O . MET A 1 109 ? -14.774 -9.399 8.036 1.00 89.81 109 MET A O 1
ATOM 905 N N . SER A 1 110 ? -12.987 -9.953 9.277 1.00 89.38 110 SER A N 1
ATOM 906 C CA . SER A 1 110 ? -13.684 -10.855 10.191 1.00 89.38 110 SER A CA 1
ATOM 907 C C . SER A 1 110 ? -13.078 -10.752 11.583 1.00 89.38 110 SER A C 1
ATOM 909 O O . SER A 1 110 ? -11.876 -10.504 11.724 1.00 89.38 110 SER A O 1
ATOM 911 N N . LEU A 1 111 ? -13.878 -11.010 12.615 1.00 89.62 111 LEU A N 1
ATOM 912 C CA . LEU A 1 111 ? -13.384 -11.056 13.987 1.00 89.62 111 LEU A CA 1
ATOM 913 C C . LEU A 1 111 ? -12.296 -12.134 14.147 1.00 89.62 111 LEU A C 1
ATOM 915 O O . LEU A 1 111 ? -12.490 -13.297 13.794 1.00 89.62 111 LEU A O 1
ATOM 919 N N . VAL A 1 112 ? -11.150 -11.750 14.710 1.00 85.88 112 VAL A N 1
ATOM 920 C CA . VAL A 1 112 ? -10.023 -12.666 14.934 1.00 85.88 112 VAL A CA 1
ATOM 921 C C . VAL A 1 112 ? -10.330 -13.622 16.088 1.00 85.88 112 VAL A C 1
ATOM 923 O O . VAL A 1 112 ? -10.650 -13.193 17.198 1.00 85.88 112 VAL A O 1
ATOM 926 N N . ASN A 1 113 ? -10.154 -14.928 15.863 1.00 81.50 113 ASN A N 1
ATOM 927 C CA . ASN A 1 113 ? -10.231 -15.925 16.928 1.00 81.50 113 ASN A CA 1
ATOM 928 C C . ASN A 1 113 ? -8.939 -15.905 17.762 1.00 81.50 113 ASN A C 1
ATOM 930 O O . ASN A 1 113 ? -7.884 -16.362 17.326 1.00 81.50 113 ASN A O 1
ATOM 934 N N . SER A 1 114 ? -9.005 -15.384 18.989 1.00 66.81 114 SER A N 1
ATOM 935 C CA . SER A 1 114 ? -7.824 -15.188 19.846 1.00 66.81 114 SER A CA 1
ATOM 936 C C . SER A 1 114 ? -7.139 -16.485 20.306 1.00 66.81 114 SER A C 1
ATOM 938 O O . SER A 1 114 ? -6.088 -16.416 20.935 1.00 66.81 114 SER A O 1
ATOM 940 N N . ARG A 1 115 ? -7.717 -17.665 20.034 1.00 64.69 115 ARG A N 1
ATOM 941 C CA . ARG A 1 115 ? -7.208 -18.963 20.516 1.00 64.69 115 ARG A CA 1
ATOM 942 C C . ARG A 1 115 ? -6.254 -19.671 19.548 1.00 64.69 115 ARG A C 1
ATOM 944 O O . ARG A 1 115 ? -5.596 -20.616 19.967 1.00 64.69 115 ARG A O 1
ATOM 951 N N . SER A 1 116 ? -6.184 -19.255 18.283 1.00 58.59 116 SER A N 1
ATOM 952 C CA . SER A 1 116 ? -5.497 -20.001 17.210 1.00 58.59 116 SER A CA 1
ATOM 953 C C . SER A 1 116 ? -4.148 -19.428 16.774 1.00 58.59 116 SER A C 1
ATOM 955 O O . SER A 1 116 ? -3.500 -20.013 15.912 1.00 58.59 116 SER A O 1
ATOM 957 N N . HIS A 1 117 ? -3.716 -18.297 17.331 1.00 63.81 117 HIS A N 1
ATOM 958 C CA . HIS A 1 117 ? -2.575 -17.552 16.799 1.00 63.81 117 HIS A CA 1
ATOM 959 C C . HIS A 1 117 ? -1.516 -17.318 17.873 1.00 63.81 117 HIS A C 1
ATOM 961 O O . HIS A 1 117 ? -1.818 -16.803 18.951 1.00 63.81 117 HIS A O 1
ATOM 967 N N . THR A 1 118 ? -0.270 -17.690 17.572 1.00 63.09 118 THR A N 1
ATOM 968 C CA . THR A 1 118 ? 0.870 -17.344 18.424 1.00 63.09 118 THR A CA 1
ATOM 969 C C . THR A 1 118 ? 1.226 -15.870 18.244 1.00 63.09 118 THR A C 1
ATOM 971 O O . THR A 1 118 ? 0.939 -15.278 17.204 1.00 63.09 118 THR A O 1
ATOM 974 N N . SER A 1 119 ? 1.868 -15.254 19.241 1.00 63.19 119 SER A N 1
ATOM 975 C CA . SER A 1 119 ? 2.269 -13.841 19.167 1.00 63.19 119 SER A CA 1
ATOM 976 C C . SER A 1 119 ? 3.238 -13.530 18.020 1.00 63.19 119 SER A C 1
ATOM 978 O O . SER A 1 119 ? 3.371 -12.367 17.659 1.00 63.19 119 SER A O 1
ATOM 980 N N . LYS A 1 120 ? 3.902 -14.543 17.443 1.00 64.25 120 LYS A N 1
ATOM 981 C CA . LYS A 1 120 ? 4.844 -14.381 16.326 1.00 64.25 120 LYS A CA 1
ATOM 982 C C . LYS A 1 120 ? 4.174 -14.294 14.952 1.00 64.25 120 LYS A C 1
ATOM 984 O O . LYS A 1 120 ? 4.802 -13.811 14.020 1.00 64.25 120 LYS A O 1
ATOM 989 N N . ASP A 1 121 ? 2.914 -14.711 14.835 1.00 69.81 121 ASP A N 1
ATOM 990 C CA . ASP A 1 121 ? 2.182 -14.732 13.558 1.00 69.81 121 ASP A CA 1
ATOM 991 C C . ASP A 1 121 ? 1.173 -13.581 13.440 1.00 69.81 121 ASP A C 1
ATOM 993 O O . ASP A 1 121 ? 0.348 -13.549 12.528 1.00 69.81 121 ASP A O 1
ATOM 997 N N . GLN A 1 122 ? 1.199 -12.644 14.390 1.00 80.38 122 GLN A N 1
ATOM 998 C CA . GLN A 1 122 ? 0.246 -11.547 14.472 1.00 80.38 122 GLN A CA 1
ATOM 999 C C . GLN A 1 122 ? 0.918 -10.230 14.123 1.00 80.38 122 GLN A C 1
ATOM 1001 O O . GLN A 1 122 ? 1.917 -9.849 14.725 1.00 80.38 122 GLN A O 1
ATOM 1006 N N . ASN A 1 123 ? 0.302 -9.497 13.201 1.00 85.50 123 ASN A N 1
ATOM 1007 C CA . ASN A 1 123 ? 0.662 -8.121 12.919 1.00 85.50 123 ASN A CA 1
ATOM 1008 C C . ASN A 1 123 ? -0.579 -7.232 13.048 1.00 85.50 123 ASN A C 1
ATOM 1010 O O . ASN A 1 123 ? -1.633 -7.536 12.490 1.00 85.50 123 ASN A O 1
ATOM 1014 N N . PHE A 1 124 ? -0.453 -6.135 13.789 1.00 90.44 124 PHE A N 1
ATOM 1015 C CA . PHE A 1 124 ? -1.506 -5.152 13.998 1.00 90.44 124 PHE A CA 1
ATOM 1016 C C . PHE A 1 124 ? -1.231 -3.933 13.125 1.00 90.44 124 PHE A C 1
ATOM 1018 O O . PHE A 1 124 ? -0.249 -3.225 13.328 1.00 90.44 124 PHE A O 1
ATOM 1025 N N . LEU A 1 125 ? -2.118 -3.667 12.169 1.00 90.88 125 LEU A N 1
ATOM 1026 C CA . LEU A 1 125 ? -2.025 -2.478 11.331 1.00 90.88 125 LEU A CA 1
ATOM 1027 C C . LEU A 1 125 ? -2.697 -1.297 12.039 1.00 90.88 125 LEU A C 1
ATOM 1029 O O . LEU A 1 125 ? -3.900 -1.365 12.305 1.00 90.88 125 LEU A O 1
ATOM 1033 N N . PRO A 1 126 ? -1.971 -0.206 12.342 1.00 93.06 126 PRO A N 1
ATOM 1034 C CA . PRO A 1 126 ? -2.612 1.042 12.720 1.00 93.06 126 PRO A CA 1
ATOM 1035 C C . PRO A 1 126 ? -3.516 1.512 11.583 1.00 93.06 126 PRO A C 1
ATOM 1037 O O . PRO A 1 126 ? -3.178 1.374 10.411 1.00 93.06 126 PRO A O 1
ATOM 1040 N N . HIS A 1 127 ? -4.644 2.130 11.908 1.00 92.88 127 HIS A N 1
ATOM 1041 C CA . HIS A 1 127 ? -5.537 2.682 10.895 1.00 92.88 127 HIS A CA 1
ATOM 1042 C C . HIS A 1 127 ? -6.053 4.055 11.290 1.00 92.88 127 HIS A C 1
ATOM 1044 O O . HIS A 1 127 ? -6.093 4.424 12.464 1.00 92.88 127 HIS A O 1
ATOM 1050 N N . HIS A 1 128 ? -6.436 4.840 10.293 1.00 90.19 128 HIS A N 1
ATOM 1051 C CA . HIS A 1 128 ? -7.039 6.152 10.498 1.00 90.19 128 HIS A CA 1
ATOM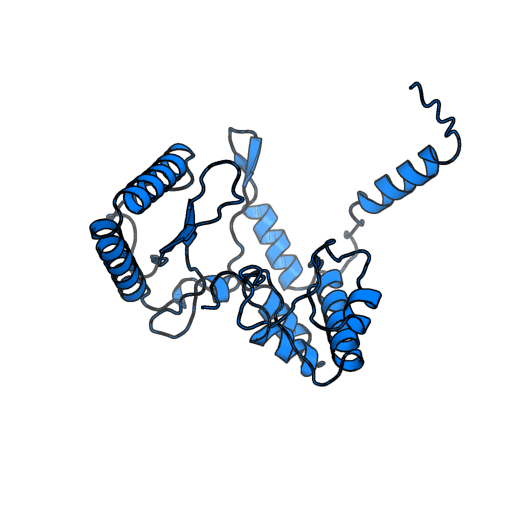 1052 C C . HIS A 1 128 ? -8.022 6.462 9.376 1.00 90.19 128 HIS A C 1
ATOM 1054 O O . HIS A 1 128 ? -7.923 5.909 8.285 1.00 90.19 128 HIS A O 1
ATOM 1060 N N . ALA A 1 129 ? -8.982 7.346 9.639 1.00 90.44 129 ALA A N 1
ATOM 1061 C CA . ALA A 1 129 ? -9.947 7.747 8.627 1.00 90.44 129 ALA A CA 1
ATOM 1062 C C . ALA A 1 129 ? -9.596 9.092 7.988 1.00 90.44 129 ALA A C 1
ATOM 1064 O O . ALA A 1 129 ? -9.292 10.069 8.683 1.00 90.44 129 ALA A O 1
ATOM 1065 N N . VAL A 1 130 ? -9.696 9.136 6.661 1.00 86.56 130 VAL A N 1
ATOM 1066 C CA . VAL A 1 130 ? -9.478 10.317 5.823 1.00 86.56 130 VAL A CA 1
ATOM 1067 C C . VAL A 1 130 ? -10.778 10.711 5.131 1.00 86.56 130 VAL A C 1
ATOM 1069 O O . VAL A 1 130 ? -11.547 9.857 4.688 1.00 86.56 130 VAL A O 1
ATOM 1072 N N . ILE A 1 131 ? -11.029 12.016 5.033 1.00 82.38 131 ILE A N 1
ATOM 1073 C CA . ILE A 1 131 ? -12.175 12.542 4.291 1.00 82.38 131 ILE A CA 1
ATOM 1074 C C . ILE A 1 131 ? -11.736 12.741 2.843 1.00 82.38 131 ILE A C 1
ATOM 1076 O O . ILE A 1 131 ? -10.801 13.492 2.564 1.00 82.38 131 ILE A O 1
ATOM 1080 N N . LYS A 1 132 ? -12.430 12.077 1.925 1.00 77.12 132 LYS A N 1
ATOM 1081 C CA . LYS A 1 132 ? -12.282 12.224 0.482 1.00 77.12 132 LYS A CA 1
ATOM 1082 C C . LYS A 1 132 ? -13.623 12.700 -0.090 1.00 77.12 132 LYS A C 1
ATOM 1084 O O . LYS A 1 132 ? -14.460 11.868 -0.438 1.00 77.12 132 LYS A O 1
ATOM 1089 N N . PRO A 1 133 ? -13.845 14.027 -0.193 1.00 71.62 133 PRO A N 1
ATOM 1090 C CA . PRO A 1 133 ? -15.121 14.591 -0.643 1.00 71.62 133 PRO A CA 1
ATOM 1091 C C . PRO A 1 133 ? -15.550 14.121 -2.039 1.00 71.62 133 PRO A C 1
ATOM 1093 O O . PRO A 1 133 ? -16.740 14.098 -2.327 1.00 71.62 133 PRO A O 1
ATOM 1096 N N . SER A 1 134 ? -14.585 13.725 -2.875 1.00 67.88 134 SER A N 1
ATOM 1097 C CA . SER A 1 134 ? -14.772 13.199 -4.232 1.00 67.88 134 SER A CA 1
ATOM 1098 C C . SER A 1 134 ? -15.109 11.702 -4.306 1.00 67.88 134 SER A C 1
ATOM 1100 O O . SER A 1 134 ? -15.189 11.142 -5.396 1.00 67.88 134 SER A O 1
ATOM 1102 N N . SER A 1 135 ? -15.258 11.012 -3.173 1.00 65.75 135 SER A N 1
ATOM 1103 C CA . SER A 1 135 ? -15.602 9.588 -3.147 1.00 65.75 135 SER A CA 1
ATOM 1104 C C . SER A 1 135 ? -17.084 9.377 -3.484 1.00 65.75 135 SER A C 1
ATOM 1106 O O . SER A 1 135 ? -17.945 10.033 -2.905 1.00 65.75 135 SER A O 1
ATOM 1108 N N . LEU A 1 136 ? -17.372 8.451 -4.407 1.00 56.50 136 LEU A N 1
ATOM 1109 C CA . LEU A 1 136 ? -18.725 8.189 -4.922 1.00 56.50 136 LEU A CA 1
ATOM 1110 C C . LEU A 1 136 ? -19.649 7.477 -3.921 1.00 56.50 136 LEU A C 1
ATOM 1112 O O . LEU A 1 136 ? -20.858 7.657 -3.991 1.00 56.50 136 LEU A O 1
ATOM 1116 N N . THR A 1 137 ? -19.092 6.663 -3.020 1.00 64.56 137 THR A N 1
ATOM 1117 C CA . THR A 1 137 ? -19.857 5.892 -2.026 1.00 64.56 137 THR A CA 1
ATOM 1118 C C . THR A 1 137 ? -19.953 6.661 -0.711 1.00 64.56 137 THR A C 1
ATOM 1120 O O . THR A 1 137 ? -20.983 7.250 -0.394 1.00 64.56 137 THR A O 1
ATOM 1123 N N . THR A 1 138 ? -18.836 6.747 0.008 1.00 64.56 138 THR A N 1
ATOM 1124 C CA . THR A 1 138 ? -18.746 7.371 1.331 1.00 64.56 138 THR A CA 1
ATOM 1125 C C . THR A 1 138 ? -17.648 8.421 1.302 1.00 64.56 138 THR A C 1
ATOM 1127 O O . THR A 1 138 ? -16.536 8.151 0.835 1.00 64.56 138 THR A O 1
ATOM 1130 N N . LYS A 1 139 ? -17.935 9.627 1.812 1.00 75.62 139 LYS A N 1
ATOM 1131 C CA . LYS A 1 139 ? -16.963 10.736 1.893 1.00 75.62 139 LYS A CA 1
ATOM 1132 C C . LYS A 1 139 ? -15.801 10.443 2.847 1.00 75.62 139 LYS A C 1
ATOM 1134 O O . LYS A 1 139 ? -14.840 11.205 2.866 1.00 75.62 139 LYS A O 1
ATOM 1139 N N . LEU A 1 140 ? -15.860 9.351 3.606 1.00 87.69 140 LEU A N 1
ATOM 1140 C CA . LEU A 1 140 ? -14.823 8.875 4.511 1.00 87.69 140 LEU A CA 1
ATOM 1141 C C . LEU A 1 140 ? -14.268 7.533 4.023 1.00 87.69 140 LEU A C 1
ATOM 1143 O O . LEU A 1 140 ? -15.021 6.656 3.606 1.00 87.69 140 LEU A O 1
ATOM 1147 N N . ARG A 1 141 ? -12.945 7.367 4.099 1.00 85.38 141 ARG A N 1
ATOM 1148 C CA . ARG A 1 141 ? -12.259 6.084 3.886 1.00 85.38 141 ARG A CA 1
ATOM 1149 C C . ARG A 1 141 ? -11.349 5.778 5.064 1.00 85.38 141 ARG A C 1
ATOM 1151 O O . ARG A 1 141 ? -10.709 6.690 5.586 1.00 85.38 141 ARG A O 1
ATOM 1158 N N . VAL A 1 142 ? -11.266 4.510 5.457 1.00 90.06 142 VAL A N 1
ATOM 1159 C CA . VAL A 1 142 ? -10.283 4.046 6.444 1.00 90.06 142 VAL A CA 1
ATOM 1160 C C . VAL A 1 142 ? -9.030 3.574 5.718 1.00 90.06 142 VAL A C 1
ATOM 1162 O O . VAL A 1 142 ? -9.104 2.791 4.776 1.00 90.06 142 VAL A O 1
ATOM 1165 N N . VAL A 1 143 ? -7.882 4.081 6.154 1.00 89.12 143 VAL A N 1
ATOM 1166 C CA . VAL A 1 143 ? -6.557 3.734 5.644 1.00 89.12 143 VAL A CA 1
ATOM 1167 C C . VAL A 1 143 ? -5.868 2.857 6.678 1.00 89.12 143 VAL A C 1
ATOM 1169 O O . VAL A 1 143 ? -5.688 3.288 7.821 1.00 89.12 143 VAL A O 1
ATOM 1172 N N . PHE A 1 144 ? -5.476 1.651 6.270 1.00 90.00 144 PHE A N 1
ATOM 1173 C CA . PHE A 1 144 ? -4.654 0.735 7.058 1.00 90.00 144 PHE A CA 1
ATOM 1174 C C . PHE A 1 144 ? -3.178 0.972 6.727 1.00 90.00 144 PHE A C 1
ATOM 1176 O O . PHE A 1 144 ? -2.762 0.871 5.575 1.00 90.00 144 PHE A O 1
ATOM 1183 N N . ASP A 1 145 ? -2.392 1.329 7.734 1.00 87.50 145 ASP A N 1
ATOM 1184 C CA . ASP A 1 145 ? -1.007 1.765 7.591 1.00 87.50 145 ASP A CA 1
ATOM 1185 C C . ASP A 1 145 ? -0.045 0.576 7.713 1.00 87.50 145 ASP A C 1
ATOM 1187 O O . ASP A 1 145 ? 0.503 0.289 8.778 1.00 87.50 145 ASP A O 1
ATOM 1191 N N . ALA A 1 146 ? 0.157 -0.123 6.596 1.00 85.81 146 ALA A N 1
ATOM 1192 C CA . ALA A 1 146 ? 1.137 -1.205 6.475 1.00 85.81 146 ALA A CA 1
ATOM 1193 C C . ALA A 1 146 ? 2.595 -0.711 6.369 1.00 85.81 146 ALA A C 1
ATOM 1195 O O . ALA A 1 146 ? 3.528 -1.519 6.426 1.00 85.81 146 ALA A O 1
ATOM 1196 N N . SER A 1 147 ? 2.794 0.610 6.263 1.00 84.50 147 SER A N 1
ATOM 1197 C CA . SER A 1 147 ? 4.111 1.256 6.230 1.00 84.50 147 SER A CA 1
ATOM 1198 C C . SER A 1 147 ? 4.647 1.567 7.630 1.00 84.50 147 SER A C 1
ATOM 1200 O O . SER A 1 147 ? 5.850 1.782 7.798 1.00 84.50 147 SER A O 1
ATOM 1202 N N . CYS A 1 148 ? 3.773 1.548 8.644 1.00 84.88 148 CYS A N 1
ATOM 1203 C CA . CYS A 1 148 ? 4.147 1.791 10.026 1.00 84.88 148 CYS A CA 1
ATOM 1204 C C . CYS A 1 148 ? 5.209 0.783 10.482 1.00 84.88 148 CYS A C 1
ATOM 1206 O O . CYS A 1 148 ? 5.002 -0.433 10.457 1.00 84.88 148 CYS A O 1
ATOM 1208 N N . LYS A 1 149 ? 6.366 1.311 10.888 1.00 87.88 149 LYS A N 1
ATOM 1209 C CA . LYS A 1 149 ? 7.481 0.506 11.381 1.00 87.88 149 LYS A CA 1
ATOM 1210 C C . LYS A 1 149 ? 7.119 -0.113 12.728 1.00 87.88 149 LYS A C 1
ATOM 1212 O O . LYS A 1 149 ? 6.609 0.559 13.623 1.00 87.88 149 LYS A O 1
ATOM 1217 N N . THR A 1 150 ? 7.425 -1.392 12.863 1.00 88.62 150 THR A N 1
ATOM 1218 C CA . THR A 1 150 ? 7.351 -2.136 14.118 1.00 88.62 150 THR A CA 1
ATOM 1219 C C . THR A 1 150 ? 8.539 -1.788 15.025 1.00 88.62 150 THR A C 1
ATOM 1221 O O . THR A 1 150 ? 9.421 -1.009 14.645 1.00 88.62 150 THR A O 1
ATOM 1224 N N . THR A 1 151 ? 8.596 -2.353 16.236 1.00 87.94 151 THR A N 1
ATOM 1225 C CA . THR A 1 151 ? 9.658 -2.048 17.217 1.00 87.94 151 THR A CA 1
ATOM 1226 C C . THR A 1 151 ? 11.090 -2.305 16.739 1.00 87.94 151 THR A C 1
ATOM 1228 O O . THR A 1 151 ? 12.014 -1.724 17.304 1.00 87.94 151 THR A O 1
ATOM 1231 N N . ASN A 1 152 ? 11.303 -3.131 15.711 1.00 85.88 152 ASN A N 1
ATOM 1232 C CA . ASN A 1 152 ? 12.628 -3.400 15.141 1.00 85.88 152 ASN A CA 1
ATOM 1233 C C . ASN A 1 152 ? 12.921 -2.596 13.855 1.00 85.88 152 ASN A C 1
ATOM 1235 O O . ASN A 1 152 ? 13.937 -2.829 13.204 1.00 85.88 152 ASN A O 1
ATOM 1239 N N . GLY A 1 153 ? 12.048 -1.655 13.482 1.00 84.44 153 GLY A N 1
ATOM 1240 C CA . GLY A 1 153 ? 12.231 -0.786 12.320 1.00 84.44 153 GLY A CA 1
ATOM 1241 C C . GLY A 1 153 ? 11.752 -1.360 10.982 1.00 84.44 153 GLY A C 1
ATOM 1242 O O . GLY A 1 153 ? 11.788 -0.623 9.994 1.00 84.44 153 GLY A O 1
ATOM 1243 N N . THR A 1 154 ? 11.272 -2.609 10.928 1.00 83.38 154 THR A N 1
ATOM 1244 C CA . THR A 1 154 ? 10.669 -3.206 9.719 1.00 83.38 154 THR A CA 1
ATOM 1245 C C . THR A 1 154 ? 9.163 -2.947 9.670 1.00 83.38 154 THR A C 1
ATOM 1247 O O . THR A 1 154 ? 8.523 -2.771 10.708 1.00 83.38 154 THR A O 1
ATOM 1250 N N . SER A 1 155 ? 8.581 -2.890 8.472 1.00 85.81 155 SER A N 1
ATOM 1251 C CA . SER A 1 155 ? 7.136 -2.710 8.250 1.00 85.81 155 SER A CA 1
ATOM 1252 C C . SER A 1 155 ? 6.568 -3.869 7.429 1.00 85.81 155 SER A C 1
ATOM 1254 O O . SER A 1 155 ? 7.317 -4.585 6.762 1.00 85.81 155 SER A O 1
ATOM 1256 N N . LEU A 1 156 ? 5.245 -4.054 7.435 1.00 82.38 156 LEU A N 1
ATOM 1257 C CA . LEU A 1 156 ? 4.615 -5.119 6.642 1.00 82.38 156 LEU A CA 1
ATOM 1258 C C . LEU A 1 156 ? 4.917 -4.951 5.149 1.00 82.38 156 LEU A C 1
ATOM 1260 O O . LEU A 1 156 ? 5.253 -5.922 4.477 1.00 82.38 156 LEU A O 1
ATOM 1264 N N . ASN A 1 157 ? 4.877 -3.713 4.654 1.00 80.44 157 ASN A N 1
ATOM 1265 C CA . ASN A 1 157 ? 5.224 -3.428 3.265 1.00 80.44 157 ASN A CA 1
ATOM 1266 C C . ASN A 1 157 ? 6.660 -3.822 2.935 1.00 80.44 157 ASN A C 1
ATOM 1268 O O . ASN A 1 157 ? 6.895 -4.359 1.862 1.00 80.44 157 ASN A O 1
ATOM 1272 N N . SER A 1 158 ? 7.604 -3.675 3.871 1.00 76.81 158 SER A N 1
ATOM 1273 C CA . SER A 1 158 ? 8.997 -4.076 3.633 1.00 76.81 158 SER A CA 1
ATOM 1274 C C . SER A 1 158 ? 9.204 -5.574 3.386 1.00 76.81 158 SER A C 1
ATOM 1276 O O . SER A 1 158 ? 10.252 -5.972 2.877 1.00 76.81 158 SER A O 1
ATOM 1278 N N . LEU A 1 159 ? 8.209 -6.408 3.712 1.00 74.50 159 LEU A N 1
ATOM 1279 C CA . LEU A 1 159 ? 8.201 -7.834 3.375 1.00 74.50 159 LEU A CA 1
ATOM 1280 C C . LEU A 1 159 ? 7.593 -8.125 1.991 1.00 74.50 159 LEU A C 1
ATOM 1282 O O . LEU A 1 159 ? 7.784 -9.219 1.461 1.00 74.50 159 LEU A O 1
ATOM 1286 N N . LEU A 1 160 ? 6.853 -7.165 1.429 1.00 71.88 160 LEU A N 1
ATOM 1287 C CA . LEU A 1 160 ? 6.112 -7.253 0.164 1.00 71.88 160 LEU A CA 1
ATOM 1288 C C . LEU A 1 160 ? 6.773 -6.457 -0.978 1.00 71.88 160 LEU A C 1
ATOM 1290 O O . LEU A 1 160 ? 6.334 -6.540 -2.120 1.00 71.88 160 LEU A O 1
ATOM 1294 N N . GLU A 1 161 ? 7.801 -5.659 -0.683 1.00 70.56 161 GLU A N 1
ATOM 1295 C CA . GLU A 1 161 ? 8.430 -4.713 -1.612 1.00 70.56 161 GLU A CA 1
ATOM 1296 C C . GLU A 1 161 ? 9.236 -5.400 -2.734 1.00 70.56 161 GLU A C 1
ATOM 1298 O O . GLU A 1 161 ? 10.465 -5.483 -2.681 1.00 70.56 161 GLU A O 1
ATOM 1303 N N . CYS A 1 162 ? 8.559 -5.790 -3.819 1.00 69.62 162 CYS A N 1
ATOM 1304 C CA . CYS A 1 162 ? 9.206 -6.189 -5.078 1.00 69.62 162 CYS A CA 1
ATOM 1305 C C . CYS A 1 162 ? 10.182 -5.112 -5.579 1.00 69.62 162 CYS A C 1
ATOM 1307 O O . CYS A 1 162 ? 11.253 -5.421 -6.089 1.00 69.62 162 CYS A O 1
ATOM 1309 N N . ILE A 1 163 ? 9.816 -3.834 -5.416 1.00 71.00 163 ILE A N 1
ATOM 1310 C CA . ILE A 1 163 ? 10.573 -2.689 -5.941 1.00 71.00 163 ILE A CA 1
ATOM 1311 C C . ILE A 1 163 ? 11.950 -2.563 -5.276 1.00 71.00 163 ILE A C 1
ATOM 1313 O O . ILE A 1 163 ? 12.929 -2.253 -5.954 1.00 71.00 163 ILE A O 1
ATOM 1317 N N . LYS A 1 164 ? 12.072 -2.875 -3.976 1.00 71.50 164 LYS A N 1
ATOM 1318 C CA . LYS A 1 164 ? 13.390 -2.892 -3.322 1.00 71.50 164 LYS A CA 1
ATOM 1319 C C . LYS A 1 164 ? 14.272 -4.018 -3.842 1.00 71.50 164 LYS A C 1
ATOM 1321 O O . LYS A 1 164 ? 15.482 -3.837 -3.899 1.00 71.50 164 LYS A O 1
ATOM 1326 N N . GLN A 1 165 ? 13.686 -5.141 -4.252 1.00 71.50 165 GLN A N 1
ATOM 1327 C CA . GLN A 1 165 ? 14.453 -6.204 -4.892 1.00 71.50 165 GLN A CA 1
ATOM 1328 C C . GLN A 1 165 ? 14.959 -5.768 -6.275 1.00 71.50 165 GLN A C 1
ATOM 1330 O O . GLN A 1 165 ? 16.141 -5.937 -6.546 1.00 71.50 165 GLN A O 1
ATOM 1335 N N . ILE A 1 166 ? 14.132 -5.085 -7.080 1.00 75.38 166 ILE A N 1
ATOM 1336 C CA . ILE A 1 166 ? 14.575 -4.478 -8.355 1.00 75.38 166 ILE A CA 1
ATOM 1337 C C . ILE A 1 166 ? 15.780 -3.551 -8.119 1.00 75.38 166 ILE A C 1
ATOM 1339 O O . ILE A 1 166 ? 16.768 -3.610 -8.843 1.00 75.38 166 ILE A O 1
ATOM 1343 N N . ALA A 1 167 ? 15.748 -2.746 -7.054 1.00 75.12 167 ALA A N 1
ATOM 1344 C CA . ALA A 1 167 ? 16.859 -1.860 -6.712 1.00 75.12 167 ALA A CA 1
ATOM 1345 C C . ALA A 1 167 ? 18.170 -2.596 -6.363 1.00 75.12 167 ALA A C 1
ATOM 1347 O O . ALA A 1 167 ? 19.252 -2.040 -6.567 1.00 75.12 167 ALA A O 1
ATOM 1348 N N . LEU A 1 168 ? 18.084 -3.807 -5.801 1.00 74.94 168 LEU A N 1
ATOM 1349 C CA . LEU A 1 168 ? 19.242 -4.652 -5.487 1.00 74.94 168 LEU A CA 1
ATOM 1350 C C . LEU A 1 168 ? 19.791 -5.351 -6.735 1.00 74.94 168 LEU A C 1
ATOM 1352 O O . LEU A 1 168 ? 21.010 -5.495 -6.863 1.00 74.94 168 LEU A O 1
ATOM 1356 N N . ASP A 1 169 ? 18.906 -5.753 -7.643 1.00 74.94 169 ASP A N 1
ATOM 1357 C CA . ASP A 1 169 ? 19.267 -6.402 -8.903 1.00 74.94 169 ASP A CA 1
ATOM 1358 C C . ASP A 1 169 ? 19.996 -5.420 -9.838 1.00 74.94 169 ASP A C 1
ATOM 1360 O O . ASP A 1 169 ? 20.980 -5.790 -10.477 1.00 74.94 169 ASP A O 1
ATOM 1364 N N . ASP A 1 170 ? 19.588 -4.145 -9.836 1.00 75.00 170 ASP A N 1
ATOM 1365 C CA . ASP A 1 170 ? 20.177 -3.055 -10.630 1.00 75.00 170 ASP A CA 1
ATOM 1366 C C . ASP A 1 170 ? 21.223 -2.221 -9.856 1.00 75.00 170 ASP A C 1
ATOM 1368 O O . ASP A 1 170 ? 21.426 -1.031 -10.119 1.00 75.00 170 ASP A O 1
ATOM 1372 N N . LYS A 1 171 ? 21.930 -2.831 -8.893 1.00 73.75 171 LYS A N 1
ATOM 1373 C CA . LYS A 1 171 ? 22.944 -2.156 -8.047 1.00 73.75 171 LYS A CA 1
ATOM 1374 C C . LYS A 1 171 ? 24.054 -1.430 -8.823 1.00 73.75 171 LYS A C 1
ATOM 1376 O O . LYS A 1 171 ? 24.696 -0.538 -8.270 1.00 73.75 171 LYS A O 1
ATOM 1381 N N . ASP A 1 172 ? 24.282 -1.807 -10.081 1.00 78.88 172 ASP A N 1
ATOM 1382 C CA . ASP A 1 172 ? 25.286 -1.202 -10.962 1.00 78.88 172 ASP A CA 1
ATOM 1383 C C . ASP A 1 172 ? 24.867 0.195 -11.465 1.00 78.88 172 ASP A C 1
ATOM 1385 O O . ASP A 1 172 ? 25.694 0.928 -12.012 1.00 78.88 172 ASP A O 1
ATOM 1389 N N . ASN A 1 173 ? 23.613 0.605 -11.227 1.00 79.81 173 ASN A N 1
ATOM 1390 C CA . ASN A 1 173 ? 23.130 1.973 -11.401 1.00 79.81 173 ASN A CA 1
ATOM 1391 C C . ASN A 1 173 ? 22.801 2.603 -10.027 1.00 79.81 173 ASN A C 1
ATOM 1393 O O . ASN A 1 173 ? 21.664 2.511 -9.552 1.00 79.81 173 ASN A O 1
ATOM 1397 N N . PRO A 1 174 ? 23.767 3.286 -9.377 1.00 79.56 174 PRO A N 1
ATOM 1398 C CA . PRO A 1 174 ? 23.596 3.811 -8.021 1.00 79.56 174 PRO A CA 1
ATOM 1399 C C . PRO A 1 174 ? 22.456 4.823 -7.890 1.00 79.56 174 PRO A C 1
ATOM 1401 O O . PRO A 1 174 ? 21.780 4.860 -6.864 1.00 79.56 174 PRO A O 1
ATOM 1404 N N . ASN A 1 175 ? 22.219 5.632 -8.928 1.00 76.88 175 ASN A N 1
ATOM 1405 C CA . ASN A 1 175 ? 21.145 6.624 -8.920 1.00 76.88 175 ASN A CA 1
ATOM 1406 C C . ASN A 1 175 ? 19.773 5.951 -8.953 1.00 76.88 175 ASN A C 1
ATOM 1408 O O . ASN A 1 175 ? 18.896 6.320 -8.176 1.00 76.88 175 ASN A O 1
ATOM 1412 N N . LEU A 1 176 ? 19.599 4.941 -9.806 1.00 79.69 176 LEU A N 1
ATOM 1413 C CA . LEU A 1 176 ? 18.354 4.182 -9.889 1.00 79.69 176 LEU A CA 1
ATOM 1414 C C . LEU A 1 176 ? 18.105 3.373 -8.612 1.00 79.69 176 LEU A C 1
ATOM 1416 O O . LEU A 1 176 ? 17.008 3.421 -8.061 1.00 79.69 176 LEU A O 1
ATOM 1420 N N . SER A 1 177 ? 19.140 2.705 -8.097 1.00 80.88 177 SER A N 1
ATOM 1421 C CA . SER A 1 177 ? 19.055 1.947 -6.846 1.00 80.88 177 SER A CA 1
ATOM 1422 C C . SER A 1 177 ? 18.660 2.843 -5.667 1.00 80.88 177 SER A C 1
ATOM 1424 O O . SER A 1 177 ? 17.769 2.484 -4.899 1.00 80.88 177 SER A O 1
ATOM 1426 N N . ARG A 1 178 ? 19.237 4.051 -5.570 1.00 84.19 178 ARG A N 1
ATOM 1427 C CA . ARG A 1 178 ? 18.854 5.045 -4.558 1.00 84.19 178 ARG A CA 1
ATOM 1428 C C . ARG A 1 178 ? 17.383 5.445 -4.690 1.00 84.19 178 ARG A C 1
ATOM 1430 O O . ARG A 1 178 ? 16.643 5.344 -3.719 1.00 84.19 178 ARG A O 1
ATOM 1437 N N . VAL A 1 179 ? 16.946 5.856 -5.884 1.00 82.62 179 VAL A N 1
ATOM 1438 C CA . VAL A 1 179 ? 15.568 6.332 -6.104 1.00 82.62 179 VAL A CA 1
ATOM 1439 C C . VAL A 1 179 ? 14.544 5.227 -5.809 1.00 82.62 179 VAL A C 1
ATOM 1441 O O . VAL A 1 179 ? 13.558 5.472 -5.123 1.00 82.62 179 VAL A O 1
ATOM 1444 N N . LEU A 1 180 ? 14.789 3.987 -6.242 1.00 80.38 180 LEU A N 1
ATOM 1445 C CA . LEU A 1 180 ? 13.884 2.866 -5.964 1.00 80.38 180 LEU A CA 1
ATOM 1446 C C . LEU A 1 180 ? 13.837 2.468 -4.477 1.00 80.38 180 LEU A C 1
ATOM 1448 O O . LEU A 1 180 ? 12.827 1.931 -4.024 1.00 80.38 180 LEU A O 1
ATOM 1452 N N . GLN A 1 181 ? 14.907 2.716 -3.714 1.00 75.81 181 GLN A N 1
ATOM 1453 C CA . GLN A 1 181 ? 14.957 2.420 -2.277 1.00 75.81 181 GLN A CA 1
ATOM 1454 C C . GLN A 1 181 ? 14.384 3.537 -1.402 1.00 75.81 181 GLN A C 1
ATOM 1456 O O . GLN A 1 181 ? 13.818 3.238 -0.346 1.00 75.81 181 GLN A O 1
ATOM 1461 N N . GLU A 1 182 ? 14.566 4.795 -1.807 1.00 77.50 182 GLU A N 1
ATOM 1462 C CA . GLU A 1 182 ? 14.332 5.969 -0.957 1.00 77.50 182 GLU A CA 1
ATOM 1463 C C . GLU A 1 182 ? 13.135 6.816 -1.396 1.00 77.50 182 GLU A C 1
ATOM 1465 O O . GLU A 1 182 ? 12.450 7.380 -0.544 1.00 77.50 182 GLU A O 1
ATOM 1470 N N . ASP A 1 183 ? 12.862 6.884 -2.699 1.00 78.31 183 ASP A N 1
ATOM 1471 C CA . ASP A 1 183 ? 11.906 7.837 -3.269 1.00 78.31 183 ASP A CA 1
ATOM 1472 C C . ASP A 1 183 ? 10.568 7.156 -3.647 1.00 78.31 183 ASP A C 1
ATOM 1474 O O . ASP A 1 183 ? 9.612 7.830 -4.028 1.00 78.31 183 ASP A O 1
ATOM 1478 N N . ILE A 1 184 ? 10.466 5.824 -3.544 1.00 74.50 184 ILE A N 1
ATOM 1479 C CA . ILE A 1 184 ? 9.206 5.081 -3.717 1.00 74.50 184 ILE A CA 1
ATOM 1480 C C . ILE A 1 184 ? 8.457 5.023 -2.385 1.00 74.50 184 ILE A C 1
ATOM 1482 O O . ILE A 1 184 ? 8.947 4.482 -1.390 1.00 74.50 184 ILE A O 1
ATOM 1486 N N . TYR A 1 185 ? 7.228 5.526 -2.384 1.00 67.31 185 TYR A N 1
ATOM 1487 C CA . TYR A 1 185 ? 6.301 5.437 -1.268 1.00 67.31 185 TYR A CA 1
ATOM 1488 C C . TYR A 1 185 ? 5.030 4.707 -1.702 1.00 67.31 185 TYR A C 1
ATOM 1490 O O . TYR A 1 185 ? 4.187 5.266 -2.399 1.00 67.31 185 TYR A O 1
ATOM 1498 N N . MET A 1 186 ? 4.858 3.466 -1.239 1.00 70.25 186 MET A N 1
ATOM 1499 C CA . MET A 1 186 ? 3.737 2.607 -1.644 1.00 70.25 186 MET A CA 1
ATOM 1500 C C . MET A 1 186 ? 3.687 2.452 -3.172 1.00 70.25 186 MET A C 1
ATOM 1502 O O . MET A 1 186 ? 4.587 1.847 -3.750 1.00 70.25 186 MET A O 1
ATOM 1506 N N . ASP A 1 187 ? 2.660 3.019 -3.804 1.00 68.81 187 ASP A N 1
ATOM 1507 C CA . ASP A 1 187 ? 2.436 2.997 -5.247 1.00 68.81 187 ASP A CA 1
ATOM 1508 C C . ASP A 1 187 ? 2.955 4.275 -5.944 1.00 68.81 187 ASP A C 1
ATOM 1510 O O . ASP A 1 187 ? 2.913 4.363 -7.172 1.00 68.81 187 ASP A O 1
ATOM 1514 N N . ASP A 1 188 ? 3.429 5.271 -5.182 1.00 72.06 188 ASP A N 1
ATOM 1515 C CA . ASP A 1 188 ? 3.839 6.586 -5.680 1.00 72.06 188 ASP A CA 1
ATOM 1516 C C . ASP A 1 188 ? 5.373 6.719 -5.732 1.00 72.06 188 ASP A C 1
ATOM 1518 O O . ASP A 1 188 ? 6.079 6.402 -4.776 1.00 72.06 188 ASP A O 1
ATOM 1522 N N . LEU A 1 189 ? 5.900 7.253 -6.840 1.00 79.81 189 LEU A N 1
ATOM 1523 C CA . LEU A 1 189 ? 7.299 7.679 -6.960 1.00 79.81 189 LEU A CA 1
ATOM 1524 C C . LEU A 1 189 ? 7.400 9.184 -6.684 1.00 79.81 189 LEU A C 1
ATOM 1526 O O . LEU A 1 189 ? 6.884 9.996 -7.453 1.00 79.81 189 LEU A O 1
ATOM 1530 N N . LEU A 1 190 ? 8.092 9.554 -5.610 1.00 81.56 190 LEU A N 1
ATOM 1531 C CA . LEU A 1 190 ? 8.255 10.928 -5.139 1.00 81.56 190 LEU A CA 1
ATOM 1532 C C . LEU A 1 190 ? 9.732 11.308 -5.154 1.00 81.56 190 LEU A C 1
ATOM 1534 O O . LEU A 1 190 ? 10.421 11.250 -4.139 1.00 81.56 190 LEU A O 1
ATOM 1538 N N . SER A 1 191 ? 10.213 11.711 -6.326 1.00 82.19 191 SER A N 1
ATOM 1539 C CA . SER A 1 191 ? 11.613 12.082 -6.525 1.00 82.19 191 SER A CA 1
ATOM 1540 C C . SER A 1 191 ? 11.754 13.538 -6.969 1.00 82.19 191 SER A C 1
ATOM 1542 O O . SER A 1 191 ? 10.802 14.165 -7.440 1.00 82.19 191 SER A O 1
ATOM 1544 N N . GLY A 1 192 ? 12.957 14.087 -6.813 1.00 81.31 192 GLY A N 1
ATOM 1545 C CA . GLY A 1 192 ? 13.306 15.449 -7.205 1.00 81.31 192 GLY A CA 1
ATOM 1546 C C . GLY A 1 192 ? 14.721 15.521 -7.773 1.00 81.31 192 GLY A C 1
ATOM 1547 O O . GLY A 1 192 ? 15.562 14.672 -7.489 1.00 81.31 192 GLY A O 1
ATOM 1548 N N . ALA A 1 193 ? 14.987 16.546 -8.584 1.00 82.56 193 ALA A N 1
ATOM 1549 C CA . ALA A 1 193 ? 16.315 16.825 -9.122 1.00 82.56 193 ALA A CA 1
ATOM 1550 C C . ALA A 1 193 ? 16.535 18.334 -9.290 1.00 82.56 193 ALA A C 1
ATOM 1552 O O . ALA A 1 193 ? 15.579 19.091 -9.451 1.00 82.56 193 ALA A O 1
ATOM 1553 N N . ASP A 1 194 ? 17.802 18.755 -9.326 1.00 81.88 194 ASP A N 1
ATOM 1554 C CA . ASP A 1 194 ? 18.181 20.175 -9.408 1.00 81.88 194 ASP A CA 1
ATOM 1555 C C . ASP A 1 194 ? 17.824 20.841 -10.747 1.00 81.88 194 ASP A C 1
ATOM 1557 O O . ASP A 1 194 ? 17.750 22.065 -10.840 1.00 81.88 194 ASP A O 1
ATOM 1561 N N . THR A 1 195 ? 17.620 20.052 -11.809 1.00 83.94 195 THR A N 1
ATOM 1562 C CA . THR A 1 195 ? 17.244 20.561 -13.135 1.00 83.94 195 THR A CA 1
ATOM 1563 C C . THR A 1 195 ? 16.168 19.689 -13.789 1.00 83.94 195 THR A C 1
ATOM 1565 O O . THR A 1 195 ? 16.189 18.466 -13.605 1.00 83.94 195 THR A O 1
ATOM 1568 N N . PRO A 1 196 ? 15.271 20.268 -14.618 1.00 83.69 196 PRO A N 1
ATOM 1569 C CA . PRO A 1 196 ? 14.259 19.499 -15.345 1.00 83.69 196 PRO A CA 1
ATOM 1570 C C . PRO A 1 196 ? 14.851 18.384 -16.210 1.00 83.69 196 PRO A C 1
ATOM 1572 O O . PRO A 1 196 ? 14.329 17.276 -16.222 1.00 83.69 196 PRO A O 1
ATOM 1575 N N . ASN A 1 197 ? 15.977 18.637 -16.884 1.00 85.62 197 ASN A N 1
ATOM 1576 C CA . ASN A 1 197 ? 16.628 17.639 -17.738 1.00 85.62 197 ASN A CA 1
ATOM 1577 C C . ASN A 1 197 ? 17.128 16.430 -16.941 1.00 85.62 197 ASN A C 1
ATOM 1579 O O . ASN A 1 197 ? 16.948 15.295 -17.380 1.00 85.62 197 ASN A O 1
ATOM 1583 N N . ASN A 1 198 ? 17.712 16.664 -15.761 1.00 84.94 198 ASN A N 1
ATOM 1584 C CA . ASN A 1 198 ? 18.132 15.576 -14.883 1.00 84.94 198 ASN A CA 1
ATOM 1585 C C . ASN A 1 198 ? 16.915 14.783 -14.376 1.00 84.94 198 ASN A C 1
ATOM 1587 O O . ASN A 1 198 ? 16.910 13.558 -14.452 1.00 84.94 198 ASN A O 1
ATOM 1591 N N . ALA A 1 199 ? 15.845 15.475 -13.960 1.00 85.19 199 ALA A N 1
ATOM 1592 C CA . ALA A 1 199 ? 14.595 14.830 -13.548 1.00 85.19 199 ALA A CA 1
ATOM 1593 C C . ALA A 1 199 ? 13.995 13.961 -14.667 1.00 85.19 199 ALA A C 1
ATOM 1595 O O . ALA A 1 199 ? 13.605 12.822 -14.416 1.00 85.19 199 ALA A O 1
ATOM 1596 N N . ILE A 1 200 ? 13.958 14.470 -15.905 1.00 86.31 200 ILE A N 1
ATOM 1597 C CA . ILE A 1 200 ? 13.471 13.734 -17.080 1.00 86.31 200 ILE A CA 1
ATOM 1598 C C . ILE A 1 200 ? 14.318 12.482 -17.316 1.00 86.31 200 ILE A C 1
ATOM 1600 O O . ILE A 1 200 ? 13.748 11.415 -17.536 1.00 86.31 200 ILE A O 1
ATOM 1604 N N . SER A 1 201 ? 15.651 12.599 -17.276 1.00 87.00 201 SER A N 1
ATOM 1605 C CA . SER A 1 201 ? 16.554 11.459 -17.486 1.00 87.00 201 SER A CA 1
ATOM 1606 C C . SER A 1 201 ? 16.313 10.371 -16.444 1.00 87.00 201 SER A C 1
ATOM 1608 O O . SER A 1 201 ? 16.016 9.238 -16.807 1.00 87.00 201 SER A O 1
ATOM 1610 N N . ILE A 1 202 ? 16.332 10.741 -15.160 1.00 83.88 202 ILE A N 1
ATOM 1611 C CA . ILE A 1 202 ? 16.103 9.818 -14.042 1.00 83.88 202 ILE A CA 1
ATOM 1612 C C . ILE A 1 202 ? 14.739 9.130 -14.181 1.00 83.88 202 ILE A C 1
ATOM 1614 O O . ILE A 1 202 ? 14.644 7.910 -14.074 1.00 83.88 202 ILE A O 1
ATOM 1618 N N . CYS A 1 203 ? 13.679 9.890 -14.473 1.00 86.50 203 CYS A N 1
ATOM 1619 C CA . CYS A 1 203 ? 12.333 9.334 -14.609 1.00 86.50 203 CYS A CA 1
ATOM 1620 C C . CYS A 1 203 ? 12.196 8.405 -15.821 1.00 86.50 203 CYS A C 1
ATOM 1622 O O . CYS A 1 203 ? 11.491 7.403 -15.722 1.00 86.50 203 CYS A O 1
ATOM 1624 N N . LYS A 1 204 ? 12.864 8.697 -16.946 1.00 87.06 204 LYS A N 1
ATOM 1625 C CA . LYS A 1 204 ? 12.881 7.810 -18.121 1.00 87.06 204 LYS A CA 1
ATOM 1626 C C . LYS A 1 204 ? 13.618 6.507 -17.826 1.00 87.06 204 LYS A C 1
ATOM 1628 O O . LYS A 1 204 ? 13.090 5.448 -18.155 1.00 87.06 204 LYS A O 1
ATOM 1633 N N . ASP A 1 205 ? 14.772 6.579 -17.166 1.00 86.69 205 ASP A N 1
ATOM 1634 C CA . ASP A 1 205 ? 15.556 5.396 -16.796 1.00 86.69 205 ASP A CA 1
ATOM 1635 C C . ASP A 1 205 ? 14.766 4.492 -15.840 1.00 86.69 205 ASP A C 1
ATOM 1637 O O . ASP A 1 205 ? 14.654 3.286 -16.059 1.00 86.69 205 ASP A O 1
ATOM 1641 N N . ILE A 1 206 ? 14.128 5.084 -14.826 1.00 85.50 206 ILE A N 1
ATOM 1642 C CA . ILE A 1 206 ? 13.289 4.348 -13.873 1.00 85.50 206 ILE A CA 1
ATOM 1643 C C . ILE A 1 206 ? 12.053 3.771 -14.554 1.00 85.50 206 ILE A C 1
ATOM 1645 O O . ILE A 1 206 ? 11.746 2.599 -14.352 1.00 85.50 206 ILE A O 1
ATOM 1649 N N . ALA A 1 207 ? 11.344 4.561 -15.366 1.00 85.12 207 ALA A N 1
ATOM 1650 C CA . ALA A 1 207 ? 10.172 4.081 -16.090 1.00 85.12 207 ALA A CA 1
ATOM 1651 C C . ALA A 1 207 ? 10.536 2.915 -17.014 1.00 85.12 207 ALA A C 1
ATOM 1653 O O . ALA A 1 207 ? 9.783 1.945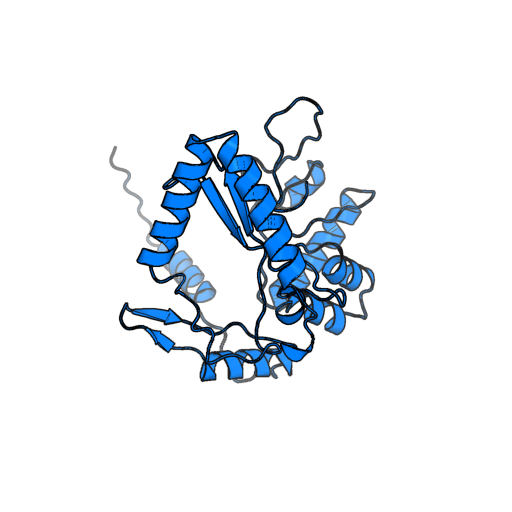 -17.095 1.00 85.12 207 ALA A O 1
ATOM 1654 N N . HIS A 1 208 ? 11.702 2.981 -17.661 1.00 85.19 208 HIS A N 1
ATOM 1655 C CA . HIS A 1 208 ? 12.213 1.892 -18.475 1.00 85.19 208 HIS A CA 1
ATOM 1656 C C . HIS A 1 208 ? 12.464 0.642 -17.627 1.00 85.19 208 HIS A C 1
ATOM 1658 O O . HIS A 1 208 ? 11.839 -0.384 -17.891 1.00 85.19 208 HIS A O 1
ATOM 1664 N N . VAL A 1 209 ? 13.285 0.727 -16.574 1.00 83.56 209 VAL A N 1
ATOM 1665 C CA . VAL A 1 209 ? 13.599 -0.430 -15.715 1.00 83.56 209 VAL A CA 1
ATOM 1666 C C . VAL A 1 209 ? 12.333 -1.045 -15.126 1.00 83.56 209 VAL A C 1
ATOM 1668 O O . VAL A 1 209 ? 12.108 -2.246 -15.273 1.00 83.56 209 VAL A O 1
ATOM 1671 N N . LEU A 1 210 ? 11.451 -0.229 -14.550 1.00 80.19 210 LEU A N 1
ATOM 1672 C CA . LEU A 1 210 ? 10.189 -0.703 -13.989 1.00 80.19 210 LEU A CA 1
ATOM 1673 C C . LEU A 1 210 ? 9.307 -1.366 -15.058 1.00 80.19 210 LEU A C 1
ATOM 1675 O O . LEU A 1 210 ? 8.768 -2.445 -14.807 1.00 80.19 210 LEU A O 1
ATOM 1679 N N . SER A 1 211 ? 9.236 -0.812 -16.274 1.00 80.94 211 SER A N 1
ATOM 1680 C CA . SER A 1 211 ? 8.449 -1.408 -17.363 1.00 80.94 211 SER A CA 1
ATOM 1681 C C . SER A 1 211 ? 8.966 -2.782 -17.796 1.00 80.94 211 SER A C 1
ATOM 1683 O O . SER A 1 211 ? 8.157 -3.666 -18.072 1.00 80.94 211 SER A O 1
ATOM 1685 N N . THR A 1 212 ? 10.288 -3.016 -17.775 1.00 75.94 212 THR A N 1
ATOM 1686 C CA . THR A 1 212 ? 10.858 -4.344 -18.086 1.00 75.94 212 THR A CA 1
ATOM 1687 C C . THR A 1 212 ? 10.473 -5.404 -17.050 1.00 75.94 212 THR A C 1
ATOM 1689 O O . THR A 1 212 ? 10.498 -6.598 -17.348 1.00 75.94 212 THR A O 1
ATOM 1692 N N . ARG A 1 213 ? 10.075 -4.967 -15.848 1.00 71.44 213 ARG A N 1
ATOM 1693 C CA . ARG A 1 213 ? 9.607 -5.799 -14.732 1.00 71.44 213 ARG A CA 1
ATOM 1694 C C . ARG A 1 213 ? 8.079 -5.769 -14.564 1.00 71.44 213 ARG A C 1
ATOM 1696 O O . ARG A 1 213 ? 7.574 -6.227 -13.545 1.00 71.44 213 ARG A O 1
ATOM 1703 N N . GLY A 1 214 ? 7.341 -5.230 -15.540 1.00 67.00 214 GLY A N 1
ATOM 1704 C CA . GLY A 1 214 ? 5.871 -5.170 -15.539 1.00 67.00 214 GLY A CA 1
ATOM 1705 C C . GLY A 1 214 ? 5.257 -4.017 -14.732 1.00 67.00 214 GLY A C 1
ATOM 1706 O O . GLY A 1 214 ? 4.034 -3.930 -14.606 1.00 67.00 214 GLY A O 1
ATOM 1707 N N . PHE A 1 215 ? 6.073 -3.105 -14.202 1.00 75.88 215 PHE A N 1
ATOM 1708 C CA . PHE A 1 215 ? 5.625 -1.927 -13.462 1.00 75.88 215 PHE A CA 1
ATOM 1709 C C . PHE A 1 215 ? 5.563 -0.707 -14.390 1.00 75.88 215 PHE A C 1
ATOM 1711 O O . PHE A 1 215 ? 6.571 -0.089 -14.723 1.00 75.88 215 PHE A O 1
ATOM 1718 N N . HIS A 1 216 ? 4.357 -0.327 -14.809 1.00 78.62 216 HIS A N 1
ATOM 1719 C CA . HIS A 1 216 ? 4.156 0.836 -15.677 1.00 78.62 216 HIS A CA 1
ATOM 1720 C C . HIS A 1 216 ? 3.777 2.076 -14.863 1.00 78.62 216 HIS A C 1
ATOM 1722 O O . HIS A 1 216 ? 2.644 2.172 -14.380 1.00 78.62 216 HIS A O 1
ATOM 1728 N N . LEU A 1 217 ? 4.703 3.035 -14.753 1.00 78.38 217 LEU A N 1
ATOM 1729 C CA . LEU A 1 217 ? 4.454 4.341 -14.134 1.00 78.38 217 LEU A CA 1
ATOM 1730 C C . LEU A 1 217 ? 3.459 5.161 -14.962 1.00 78.38 217 LEU A C 1
ATOM 1732 O O . LEU A 1 217 ? 3.536 5.209 -16.190 1.00 78.38 217 LEU A O 1
ATOM 1736 N N . ARG A 1 218 ? 2.511 5.819 -14.289 1.00 78.50 218 ARG A N 1
ATOM 1737 C CA . ARG A 1 218 ? 1.459 6.637 -14.914 1.00 78.50 218 ARG A CA 1
ATOM 1738 C C . ARG A 1 218 ? 1.161 7.852 -14.042 1.00 78.50 218 ARG A C 1
ATOM 1740 O O . ARG A 1 218 ? 1.492 7.851 -12.863 1.00 78.50 218 ARG A O 1
ATOM 1747 N N . LYS A 1 219 ? 0.435 8.827 -14.598 1.00 77.56 219 LYS A N 1
ATOM 1748 C CA . LYS A 1 219 ? -0.054 10.028 -13.894 1.00 77.56 219 LYS A CA 1
ATOM 1749 C C . LYS A 1 219 ? 1.082 10.892 -13.345 1.00 77.56 219 LYS A C 1
ATOM 1751 O O . LYS A 1 219 ? 1.115 11.220 -12.163 1.00 77.56 219 LYS A O 1
ATOM 1756 N N . TRP A 1 220 ? 2.006 11.263 -14.226 1.00 81.19 220 TRP A N 1
ATOM 1757 C CA . TRP A 1 220 ? 3.124 12.138 -13.882 1.00 81.19 220 TRP A CA 1
ATOM 1758 C C . TRP A 1 220 ? 2.634 13.516 -13.450 1.00 81.19 220 TRP A C 1
ATOM 1760 O O . TRP A 1 220 ? 1.906 14.159 -14.208 1.00 81.19 220 TRP A O 1
ATOM 1770 N N . ASN A 1 221 ? 3.084 13.961 -12.274 1.00 78.94 221 ASN A N 1
ATOM 1771 C CA . ASN A 1 221 ? 2.808 15.280 -11.713 1.00 78.94 221 ASN A CA 1
ATOM 1772 C C . ASN A 1 221 ? 4.133 16.015 -11.457 1.00 78.94 221 ASN A C 1
ATOM 1774 O O . ASN A 1 221 ? 5.065 15.424 -10.913 1.00 78.94 221 ASN A O 1
ATOM 1778 N N . SER A 1 222 ? 4.243 17.287 -11.849 1.00 81.12 222 SER A N 1
ATOM 1779 C CA . SER A 1 222 ? 5.474 18.076 -11.672 1.00 81.12 222 SER A CA 1
ATOM 1780 C C . SER A 1 222 ? 5.192 19.578 -11.619 1.00 81.12 222 SER A C 1
ATOM 1782 O O . SER A 1 222 ? 4.177 20.054 -12.129 1.00 81.12 222 SER A O 1
ATOM 1784 N N . ASN A 1 223 ? 6.100 20.338 -11.008 1.00 78.25 223 ASN A N 1
ATOM 1785 C CA . ASN A 1 223 ? 6.090 21.802 -11.037 1.00 78.25 223 ASN A CA 1
ATOM 1786 C C . ASN A 1 223 ? 6.802 22.383 -12.281 1.00 78.25 223 ASN A C 1
ATOM 1788 O O . ASN A 1 223 ? 6.726 23.589 -12.513 1.00 78.25 223 ASN A O 1
ATOM 1792 N N . SER A 1 224 ? 7.479 21.551 -13.087 1.00 80.38 224 SER A N 1
ATOM 1793 C CA . SER A 1 224 ? 8.149 21.956 -14.330 1.00 80.38 224 SER A CA 1
ATOM 1794 C C . SER A 1 224 ? 7.295 21.618 -15.550 1.00 80.38 224 SER A C 1
ATOM 1796 O O . SER A 1 224 ? 6.937 20.464 -15.797 1.00 80.38 224 SER A O 1
ATOM 1798 N N . THR A 1 225 ? 7.012 22.633 -16.365 1.00 80.94 225 THR A N 1
ATOM 1799 C CA . THR A 1 225 ? 6.307 22.466 -17.644 1.00 80.94 225 THR A CA 1
ATOM 1800 C C . THR A 1 225 ? 7.148 21.725 -18.676 1.00 80.94 225 THR A C 1
ATOM 1802 O O . THR A 1 225 ? 6.603 20.963 -19.470 1.00 80.94 225 THR A O 1
ATOM 1805 N N . GLU A 1 226 ? 8.469 21.906 -18.640 1.00 83.69 226 GLU A N 1
ATOM 1806 C CA . GLU A 1 226 ? 9.430 21.203 -19.492 1.00 83.69 226 GLU A CA 1
ATOM 1807 C C . GLU A 1 226 ? 9.405 19.698 -19.214 1.00 83.69 226 GLU A C 1
ATOM 1809 O O . GLU A 1 226 ? 9.409 18.898 -20.150 1.00 83.69 226 GLU A O 1
ATOM 1814 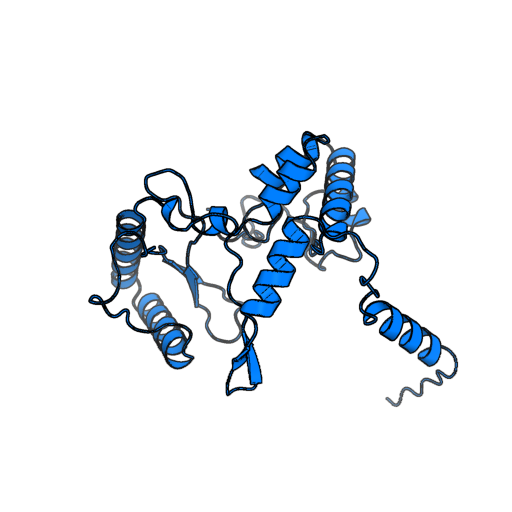N N . PHE A 1 227 ? 9.321 19.317 -17.935 1.00 83.94 227 PHE A N 1
ATOM 1815 C CA . PHE A 1 227 ? 9.143 17.928 -17.529 1.00 83.94 227 PHE A CA 1
ATOM 1816 C C . PHE A 1 227 ? 7.808 17.373 -18.038 1.00 83.94 227 PHE A C 1
ATOM 1818 O O . PHE A 1 227 ? 7.791 16.362 -18.735 1.00 83.94 227 PHE A O 1
ATOM 1825 N N . LEU A 1 228 ? 6.689 18.050 -17.751 1.00 81.62 228 LEU A N 1
ATOM 1826 C CA . LEU A 1 228 ? 5.353 17.572 -18.135 1.00 81.62 228 LEU A CA 1
ATOM 1827 C C . LEU A 1 228 ? 5.180 17.421 -19.652 1.00 81.62 228 LEU A C 1
ATOM 1829 O O . LEU A 1 228 ? 4.518 16.487 -20.102 1.00 81.62 228 LEU A O 1
ATOM 1833 N N . ALA A 1 229 ? 5.818 18.281 -20.451 1.00 82.69 229 ALA A N 1
ATOM 1834 C CA . ALA A 1 229 ? 5.792 18.172 -21.907 1.00 82.69 229 ALA A CA 1
ATOM 1835 C C . ALA A 1 229 ? 6.338 16.822 -22.413 1.00 82.69 229 ALA A C 1
ATOM 1837 O O . ALA A 1 229 ? 5.842 16.298 -23.410 1.00 82.69 229 ALA A O 1
ATOM 1838 N N . GLN A 1 230 ? 7.313 16.230 -21.711 1.00 82.00 230 GLN A N 1
ATOM 1839 C CA . GLN A 1 230 ? 7.921 14.944 -22.076 1.00 82.00 230 GLN A CA 1
ATOM 1840 C C . GLN A 1 230 ? 7.061 13.725 -21.722 1.00 82.00 230 GLN A C 1
ATOM 1842 O O . GLN A 1 230 ? 7.313 12.646 -22.252 1.00 82.00 230 GLN A O 1
ATOM 1847 N N . PHE A 1 231 ? 6.063 13.881 -20.849 1.00 77.00 231 PHE A N 1
ATOM 1848 C CA . PHE A 1 231 ? 5.234 12.782 -20.336 1.00 77.00 231 PHE A CA 1
ATOM 1849 C C . PHE A 1 231 ? 3.733 12.992 -20.603 1.00 77.00 231 PHE A C 1
ATOM 1851 O O . PHE A 1 231 ? 2.889 12.363 -19.967 1.00 77.00 231 PHE A O 1
ATOM 1858 N N . SER A 1 232 ? 3.397 13.857 -21.566 1.00 62.75 232 SER A N 1
ATOM 1859 C CA . SER A 1 232 ? 2.036 14.344 -21.837 1.00 62.75 232 SER A CA 1
ATOM 1860 C C . SER A 1 232 ? 1.000 13.258 -22.173 1.00 62.75 232 SER A C 1
ATOM 1862 O O . SER A 1 232 ? -0.164 13.421 -21.817 1.00 62.75 232 SER A O 1
ATOM 1864 N N . GLU A 1 233 ? 1.397 12.119 -22.752 1.00 58.41 233 GLU A N 1
ATOM 1865 C CA . GLU A 1 233 ? 0.509 10.959 -22.987 1.00 58.41 233 GLU A CA 1
ATOM 1866 C C . GLU A 1 233 ? 0.113 10.213 -21.696 1.00 58.41 233 GLU A C 1
ATOM 1868 O O . GLU A 1 233 ? -0.829 9.418 -21.675 1.00 58.41 233 GLU A O 1
ATOM 1873 N N . HIS A 1 234 ? 0.822 10.463 -20.595 1.00 54.84 234 HIS A N 1
ATOM 1874 C CA . HIS A 1 234 ? 0.638 9.805 -19.301 1.00 54.84 234 HIS A CA 1
ATOM 1875 C C . HIS A 1 234 ? 0.314 10.788 -18.167 1.00 54.84 234 HIS A C 1
ATOM 1877 O O . HIS A 1 234 ? 0.288 10.387 -17.000 1.00 54.84 234 HIS A O 1
ATOM 1883 N N . SER A 1 235 ? 0.046 12.054 -18.491 1.00 52.75 235 SER A N 1
ATOM 1884 C CA . SER A 1 235 ? -0.316 13.112 -17.546 1.00 52.75 235 SER A CA 1
ATOM 1885 C C . SER A 1 235 ? -1.828 13.360 -17.556 1.00 52.75 235 SER A C 1
ATOM 1887 O O . SER A 1 235 ? -2.462 13.407 -18.606 1.00 52.75 235 SER A O 1
ATOM 1889 N N . SER A 1 236 ? -2.433 13.527 -16.378 1.00 52.91 236 SER A N 1
ATOM 1890 C CA . SER A 1 236 ? -3.810 14.030 -16.271 1.00 52.91 236 SER A CA 1
ATOM 1891 C C . SER A 1 236 ? -3.883 15.512 -16.659 1.00 52.91 236 SER A C 1
ATOM 1893 O O . SER A 1 236 ? -2.893 16.227 -16.538 1.00 52.91 236 SER A O 1
ATOM 1895 N N . HIS A 1 237 ? -5.071 16.005 -17.039 1.00 47.97 237 HIS A N 1
ATOM 1896 C CA . HIS A 1 237 ? -5.313 17.435 -17.311 1.00 47.97 237 HIS A 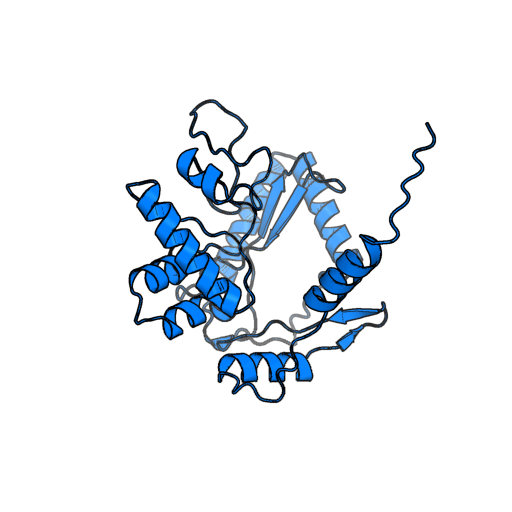CA 1
ATOM 1897 C C . HIS A 1 237 ? -4.898 18.378 -16.155 1.00 47.97 237 HIS A C 1
ATOM 1899 O O . HIS A 1 237 ? -4.701 19.562 -16.397 1.00 47.97 237 HIS A O 1
ATOM 1905 N N . ASP A 1 238 ? -4.714 17.837 -14.944 1.00 53.47 238 ASP A N 1
ATOM 1906 C CA . ASP A 1 238 ? -4.376 18.536 -13.694 1.00 53.47 238 ASP A CA 1
ATOM 1907 C C . ASP A 1 238 ? -2.953 18.215 -13.169 1.00 53.47 238 ASP A C 1
ATOM 1909 O O . ASP A 1 238 ? -2.686 18.212 -11.973 1.00 53.47 238 ASP A O 1
ATOM 1913 N N . ALA A 1 239 ? -2.019 17.860 -14.059 1.00 58.12 239 ALA A N 1
ATOM 1914 C CA . ALA A 1 239 ? -0.690 17.343 -13.695 1.00 58.12 239 ALA A CA 1
ATOM 1915 C C . ALA A 1 239 ? 0.316 18.377 -13.141 1.00 58.12 239 ALA A C 1
ATOM 1917 O O . ALA A 1 239 ? 1.442 18.027 -12.767 1.00 58.12 239 ALA A O 1
ATOM 1918 N N . ARG A 1 240 ? -0.044 19.664 -13.119 1.00 58.56 240 ARG A N 1
ATOM 1919 C CA . ARG A 1 240 ? 0.848 20.730 -12.659 1.00 58.56 240 ARG A CA 1
ATOM 1920 C C . ARG A 1 240 ? 0.715 20.907 -11.151 1.00 58.56 240 ARG A C 1
ATOM 1922 O O . ARG A 1 240 ? -0.338 21.289 -10.658 1.00 58.56 240 ARG A O 1
ATOM 1929 N N . VAL A 1 241 ? 1.809 20.677 -10.431 1.00 57.56 241 VAL A N 1
ATOM 1930 C CA . VAL A 1 241 ? 1.861 20.866 -8.976 1.00 57.56 241 VAL A CA 1
ATOM 1931 C C . VAL A 1 241 ? 2.380 22.268 -8.681 1.00 57.56 241 VAL A C 1
ATOM 1933 O O . VAL A 1 241 ? 3.554 22.560 -8.910 1.00 57.56 241 VAL A O 1
ATOM 1936 N N . GLU A 1 242 ? 1.518 23.144 -8.166 1.00 50.91 242 GLU A N 1
ATOM 1937 C CA . GLU A 1 242 ? 1.920 24.470 -7.696 1.00 50.91 242 GLU A CA 1
ATOM 1938 C C . GLU A 1 242 ? 2.049 24.490 -6.172 1.00 50.91 242 GLU A C 1
ATOM 1940 O O . GLU A 1 242 ? 1.097 24.246 -5.435 1.00 50.91 242 GLU A O 1
ATOM 1945 N N . PHE A 1 243 ? 3.238 24.832 -5.677 1.00 46.38 243 PHE A N 1
ATOM 1946 C CA . PHE A 1 243 ? 3.458 25.068 -4.252 1.00 46.38 243 PHE A CA 1
ATOM 1947 C C . PHE A 1 243 ? 3.028 26.496 -3.897 1.00 46.38 243 PHE A C 1
ATOM 1949 O O . PHE A 1 243 ? 3.870 27.375 -3.715 1.00 46.38 243 PHE A O 1
ATOM 1956 N N . SER A 1 244 ? 1.723 26.765 -3.822 1.00 42.09 244 SER A N 1
ATOM 1957 C CA . SER A 1 244 ? 1.233 28.026 -3.254 1.00 42.09 244 SER A CA 1
ATOM 1958 C C . SER A 1 244 ? 0.837 27.827 -1.790 1.00 42.09 244 SER A C 1
ATOM 1960 O O . SER A 1 244 ? 0.217 26.831 -1.426 1.00 42.09 244 SER A O 1
ATOM 1962 N N . LYS A 1 245 ? 1.209 28.778 -0.923 1.00 44.06 245 LYS A N 1
ATOM 1963 C CA . LYS A 1 245 ? 0.879 28.733 0.513 1.00 44.06 245 LYS A CA 1
ATOM 1964 C C . LYS A 1 245 ? -0.626 28.865 0.806 1.00 44.06 245 LYS A C 1
ATOM 1966 O O . LYS A 1 245 ? -1.020 28.587 1.931 1.00 44.06 245 LYS A O 1
ATOM 1971 N N . ASP A 1 246 ? -1.439 29.224 -0.193 1.00 42.59 246 ASP A N 1
ATOM 1972 C CA . ASP A 1 246 ? -2.851 29.596 -0.026 1.00 42.59 246 ASP A CA 1
ATOM 1973 C C . ASP A 1 246 ? -3.843 28.792 -0.897 1.00 42.59 246 ASP A C 1
ATOM 1975 O O . ASP A 1 246 ? -5.034 29.106 -0.900 1.00 42.59 246 ASP A O 1
ATOM 1979 N N . SER A 1 247 ? -3.421 27.747 -1.625 1.00 38.88 247 SER A N 1
ATOM 1980 C CA . SER A 1 247 ? -4.360 26.928 -2.416 1.00 38.88 247 SER A CA 1
ATOM 1981 C C . SER A 1 247 ? -4.790 25.649 -1.691 1.00 38.88 247 SER A C 1
ATOM 1983 O O . SER A 1 247 ? -3.987 24.842 -1.228 1.00 38.88 247 SER A O 1
ATOM 1985 N N . ASN A 1 248 ? -6.105 25.432 -1.634 1.00 41.84 248 ASN A N 1
ATOM 1986 C CA . ASN A 1 248 ? -6.730 24.189 -1.169 1.00 41.84 248 ASN A CA 1
ATOM 1987 C C . ASN A 1 248 ? -6.589 23.021 -2.177 1.00 41.84 248 ASN A C 1
ATOM 1989 O O . ASN A 1 248 ? -7.147 21.948 -1.940 1.00 41.84 248 ASN A O 1
ATOM 1993 N N . GLU A 1 249 ? -5.842 23.209 -3.271 1.00 42.62 249 GLU A N 1
ATOM 1994 C CA . GLU A 1 249 ? -5.607 22.244 -4.358 1.00 42.62 249 GLU A CA 1
ATOM 1995 C C . GLU A 1 249 ? -4.209 21.611 -4.274 1.00 42.62 249 GLU A C 1
ATOM 1997 O O . GLU A 1 249 ? -3.519 21.417 -5.269 1.00 42.62 249 GLU A O 1
ATOM 2002 N N . SER A 1 250 ? -3.762 21.252 -3.068 1.00 44.78 250 SER A N 1
ATOM 2003 C CA . SER A 1 250 ? -2.580 20.398 -2.946 1.00 44.78 250 SER A CA 1
ATOM 2004 C C . SER A 1 250 ? -2.914 18.977 -3.405 1.00 44.78 250 SER A C 1
ATOM 2006 O O . SER A 1 250 ? -3.837 18.331 -2.896 1.00 44.78 250 SER A O 1
ATOM 2008 N N . SER A 1 251 ? -2.145 18.461 -4.362 1.00 47.25 251 SER A N 1
ATOM 2009 C CA . SER A 1 251 ? -2.102 17.038 -4.690 1.00 47.25 251 SER A CA 1
ATOM 2010 C C . SER A 1 251 ? -1.600 16.274 -3.460 1.00 47.25 251 SER A C 1
ATOM 2012 O O . SER A 1 251 ? -0.408 16.252 -3.160 1.00 47.25 251 SER A O 1
ATOM 2014 N N . LYS A 1 252 ? -2.539 15.711 -2.691 1.00 48.44 252 LYS A N 1
ATOM 2015 C CA . LYS A 1 252 ? -2.259 14.992 -1.442 1.00 48.44 252 LYS A CA 1
ATOM 2016 C C . LYS A 1 252 ? -1.746 13.593 -1.750 1.00 48.44 252 LYS A C 1
ATOM 2018 O O . LYS A 1 252 ? -2.520 12.739 -2.181 1.00 48.44 252 LYS A O 1
ATOM 2023 N N . VAL A 1 253 ? -0.474 13.356 -1.457 1.00 43.94 253 VAL A N 1
ATOM 2024 C CA . VAL A 1 253 ? 0.063 12.001 -1.330 1.00 43.94 253 VAL A CA 1
ATOM 2025 C C . VAL A 1 253 ? -0.442 11.414 -0.011 1.00 43.94 253 VAL A C 1
ATOM 2027 O O . VAL A 1 253 ? -0.419 12.076 1.029 1.00 43.94 253 VAL A O 1
ATOM 2030 N N . LEU A 1 254 ? -0.968 10.189 -0.047 1.00 41.00 254 LEU A N 1
ATOM 2031 C CA . LEU A 1 254 ? -1.458 9.502 1.150 1.00 41.00 254 LEU A CA 1
ATOM 2032 C C . LEU A 1 254 ? -0.299 9.310 2.139 1.00 41.00 254 LEU A C 1
ATOM 2034 O O . LEU A 1 254 ? 0.716 8.746 1.775 1.00 41.00 254 LEU A O 1
ATOM 2038 N N . GLY A 1 255 ? -0.448 9.748 3.392 1.00 39.56 255 GLY A N 1
ATOM 2039 C CA . GLY A 1 255 ? 0.514 9.436 4.461 1.00 39.56 255 GLY A CA 1
ATOM 2040 C C . GLY A 1 255 ? 1.708 10.387 4.618 1.00 39.56 255 GLY A C 1
ATOM 2041 O O . GLY A 1 255 ? 2.394 10.291 5.632 1.00 39.56 255 GLY A O 1
ATOM 2042 N N . LEU A 1 256 ? 1.912 11.344 3.708 1.00 34.09 256 LEU A N 1
ATOM 2043 C CA . LEU A 1 256 ? 2.818 12.479 3.921 1.00 34.09 256 LEU A CA 1
ATOM 2044 C C . LEU A 1 256 ? 2.020 13.650 4.509 1.00 34.09 256 LEU A C 1
ATOM 2046 O O . LEU A 1 256 ? 1.356 14.392 3.786 1.00 34.09 256 LEU A O 1
ATOM 2050 N N . PHE A 1 257 ? 2.052 13.765 5.836 1.00 32.31 257 PHE A N 1
ATOM 2051 C CA . PHE A 1 257 ? 1.547 14.911 6.597 1.00 32.31 257 PHE A CA 1
ATOM 2052 C C . PHE A 1 257 ? 2.653 15.471 7.483 1.00 32.31 257 PHE A C 1
ATOM 2054 O O . PHE A 1 257 ? 3.375 14.648 8.094 1.00 32.31 257 PHE A O 1
#

Organism: Trichonephila clavipes (NCBI:txid2585209)

Foldseek 3Di:
DDDDDDDPPVVVVVVVVVCVVVPDPPCVPPDDDPVSVQVVVQQVVAWDQDPVRDTDGDQDFQDDLLPAAAAVVVQVVLVVVQVVVCVVPVPVVVLVVVQVVVCVVVVVDDDDDPPPDDPSRDDHWRKDKDQCCPDPPGRIDIDTCQVDGHPVRDGNVNRRLPLLVLLVVVVVPVLLSCQSVPQDDPLDGHDDDPDLVVVLVSVVVNQVSCVVVVHHDAAAAECDPSNCVVRVVRHDPPRHADPDPPDPPHPDDPPPD

InterPro domains:
  IPR043502 DNA/RNA polymerase superfamily [SSF56672] (87-220)

pLDDT: mean 75.18, std 15.42, range [23.86, 94.44]